Protein AF-0000000081665372 (afdb_homodimer)

pLDDT: mean 85.55, std 16.75, range [25.08, 98.44]

Solvent-accessible surface area (backbone atoms only — not comparable to full-atom values): 18577 Å² total; per-residue (Å²): 129,74,78,73,70,62,86,34,42,43,38,39,31,23,35,40,75,48,76,57,97,93,38,46,31,42,37,40,30,22,71,49,27,61,36,73,45,77,46,79,45,92,52,95,39,40,65,46,50,48,53,53,47,43,54,51,27,38,74,65,20,44,36,53,31,39,28,23,54,67,47,69,49,60,64,31,70,68,36,52,51,48,31,59,72,52,55,34,46,76,46,59,29,43,94,88,42,66,71,63,36,46,68,22,55,52,48,51,52,54,49,53,56,43,44,73,76,29,89,49,58,46,60,38,52,31,48,55,33,52,39,57,44,97,71,68,48,19,17,32,30,50,47,25,14,19,44,49,47,56,72,57,91,71,67,69,79,52,36,36,32,25,54,44,72,71,53,47,54,43,48,53,56,48,66,76,95,128,76,77,73,72,63,86,33,39,43,38,40,31,23,36,42,76,48,75,56,97,92,38,45,30,42,37,39,29,21,72,50,28,64,35,72,47,78,43,80,44,92,52,98,39,39,65,44,50,48,53,54,48,42,54,52,28,36,74,65,19,44,37,54,32,39,27,22,53,66,46,70,48,61,64,31,69,69,36,52,50,48,32,59,70,52,57,34,46,76,47,61,30,43,92,88,42,65,71,64,36,47,68,21,54,51,50,51,52,53,48,52,57,43,44,72,76,30,90,49,57,47,60,40,50,32,49,54,34,52,37,57,46,97,70,67,47,18,18,31,31,48,47,25,13,20,43,50,46,56,73,55,91,72,68,69,79,52,35,37,32,25,56,45,72,71,53,46,56,43,49,54,54,48,68,76,94

Foldseek 3Di:
DPPPQPPAWQQEKEWDWDDDPRWIKIKIATPHLRQIDIDTFPDPALVSVLVSVVVVCVVQNDHQEYEYACDCSCVDPVNVVSCVVSVHHYDHADPVGVCRRVSVVVSVVVLNVQCVVDPDSVLSSLVQQQAADPVGHGSCCRRFNAHDDHPDDDDPVRHDRDDPPVVVVVVVVVVVD/DPPPQPPAWQQEKEWEWDDDPRWIKIKIATPHLRQIDIDTFPDPALVSVLVSVVVVCVVQNDHQEYEYACDCSCVDPVNVVSCVVSVHHYDHADPVGVCRRVSVVVSVVVLNVLCVVDPDSVLSSLVQQQAADPVGHGSCCRRFNAHDDHPDDDDPVRHDRDDPPVVVVVVVVVVVD

Structure (mmCIF, N/CA/C/O backbone):
data_AF-0000000081665372-model_v1
#
loop_
_entity.id
_entity.type
_entity.pdbx_description
1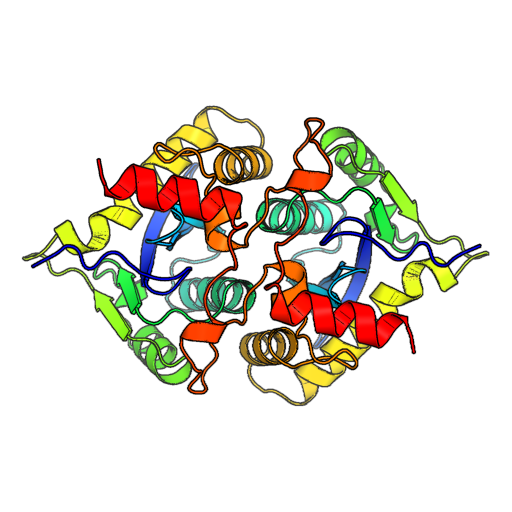 polymer 'Uncharacterized protein K02A2.6-like'
#
loop_
_atom_site.group_PDB
_atom_site.id
_atom_site.type_symbol
_atom_site.label_atom_id
_atom_site.label_alt_id
_atom_site.label_comp_id
_atom_site.label_asym_id
_atom_site.label_entity_id
_atom_site.label_seq_id
_atom_site.pdbx_PDB_ins_code
_atom_site.Cartn_x
_atom_site.Cartn_y
_atom_site.Cartn_z
_atom_site.occupancy
_atom_site.B_iso_or_equiv
_atom_site.auth_seq_id
_atom_site.auth_comp_id
_atom_site.auth_asym_id
_atom_site.auth_atom_id
_atom_site.pdbx_PDB_model_num
ATOM 1 N N . MET A 1 1 ? 5.641 -32.969 -0.439 1 25.08 1 MET A N 1
ATOM 2 C CA . MET A 1 1 ? 6.18 -31.656 -0.849 1 25.08 1 MET A CA 1
ATOM 3 C C . MET A 1 1 ? 6.074 -30.641 0.283 1 25.08 1 MET A C 1
ATOM 5 O O . MET A 1 1 ? 4.988 -30.406 0.81 1 25.08 1 MET A O 1
ATOM 9 N N . SER A 1 2 ? 7.039 -30.562 1.153 1 32.44 2 SER A N 1
ATOM 10 C CA . SER A 1 2 ? 7.094 -29.766 2.377 1 32.44 2 SER A CA 1
ATOM 11 C C . SER A 1 2 ? 6.523 -28.375 2.158 1 32.44 2 SER A C 1
ATOM 13 O O . SER A 1 2 ? 6.746 -27.766 1.111 1 32.44 2 SER A O 1
ATOM 15 N N . SER A 1 3 ? 5.336 -28.078 2.383 1 39.38 3 SER A N 1
ATOM 16 C CA . SER A 1 3 ? 4.793 -26.734 2.314 1 39.38 3 SER A CA 1
ATOM 17 C C . SER A 1 3 ? 5.887 -25.688 2.537 1 39.38 3 SER A C 1
ATOM 19 O O . SER A 1 3 ? 6.477 -25.625 3.615 1 39.38 3 SER A O 1
ATOM 21 N N . SER A 1 4 ? 6.859 -25.609 1.692 1 45.84 4 SER A N 1
ATOM 22 C CA . SER A 1 4 ? 8.016 -24.719 1.806 1 45.84 4 SER A CA 1
ATOM 23 C C . SER A 1 4 ? 7.625 -23.391 2.455 1 45.84 4 SER A C 1
ATOM 25 O O . SER A 1 4 ? 6.73 -22.688 1.969 1 45.84 4 SER A O 1
ATOM 27 N N . PHE A 1 5 ? 7.543 -23.375 3.756 1 53.19 5 PHE A N 1
ATOM 28 C CA . PHE A 1 5 ? 7.348 -22.234 4.633 1 53.19 5 PHE A CA 1
ATOM 29 C C . PHE A 1 5 ? 7.949 -20.969 4.02 1 53.19 5 PHE A C 1
ATOM 31 O O . PHE A 1 5 ? 9.125 -20.953 3.643 1 53.19 5 PHE A O 1
ATOM 38 N N . GLN A 1 6 ? 7.082 -20.281 3.293 1 63.53 6 GLN A N 1
ATOM 39 C CA . GLN A 1 6 ? 7.566 -19 2.766 1 63.53 6 GLN A CA 1
ATOM 40 C C . GLN A 1 6 ? 8.344 -18.234 3.826 1 63.53 6 GLN A C 1
ATOM 42 O O . GLN A 1 6 ? 7.902 -18.109 4.969 1 63.53 6 GLN A O 1
ATOM 47 N N . SER A 1 7 ? 9.555 -17.953 3.496 1 78.25 7 SER A N 1
ATOM 48 C CA . SER A 1 7 ? 10.578 -17.547 4.453 1 78.25 7 SER A CA 1
ATOM 49 C C . SER A 1 7 ? 10.617 -16.031 4.621 1 78.25 7 SER A C 1
ATOM 51 O O . SER A 1 7 ? 11.156 -15.523 5.602 1 78.25 7 SER A O 1
ATOM 53 N N . ARG A 1 8 ? 9.93 -15.359 3.658 1 89.06 8 ARG A N 1
ATOM 54 C CA . ARG A 1 8 ? 10.031 -13.914 3.789 1 89.06 8 ARG A CA 1
ATOM 55 C C . ARG A 1 8 ? 8.75 -13.227 3.33 1 89.06 8 ARG A C 1
ATOM 57 O O . ARG A 1 8 ? 7.973 -13.805 2.559 1 89.06 8 ARG A O 1
ATOM 64 N N . PRO A 1 9 ? 8.602 -12.078 3.785 1 93.69 9 PRO A N 1
ATOM 65 C CA . PRO A 1 9 ? 7.41 -11.328 3.371 1 93.69 9 PRO A CA 1
ATOM 66 C C . PRO A 1 9 ? 7.352 -11.102 1.862 1 93.69 9 PRO A C 1
ATOM 68 O O . PRO A 1 9 ? 8.352 -10.711 1.253 1 93.69 9 PRO A O 1
ATOM 71 N N . TRP A 1 10 ? 6.203 -11.414 1.331 1 95.94 10 TRP A N 1
ATOM 72 C CA . TRP A 1 10 ? 5.836 -11.055 -0.036 1 95.94 10 TRP A CA 1
ATOM 73 C C . TRP A 1 10 ? 6.676 -11.836 -1.044 1 95.94 10 TRP A C 1
ATOM 75 O O . TRP A 1 10 ? 6.879 -11.383 -2.172 1 95.94 10 TRP A O 1
ATOM 85 N N . GLU A 1 11 ? 7.254 -12.914 -0.629 1 95.12 11 GLU A N 1
ATOM 86 C CA . GLU A 1 11 ? 7.98 -13.812 -1.526 1 95.12 11 GLU A CA 1
ATOM 87 C C . GLU A 1 11 ? 7.023 -14.531 -2.473 1 95.12 11 GLU A C 1
ATOM 89 O O . GLU A 1 11 ? 7.266 -14.594 -3.68 1 95.12 11 GLU A O 1
ATOM 94 N N . ARG A 1 12 ? 6 -15.008 -1.882 1 95.88 12 ARG A N 1
ATOM 95 C CA . ARG A 1 12 ? 4.934 -15.703 -2.602 1 95.88 12 ARG A CA 1
ATOM 96 C C . ARG A 1 12 ? 3.574 -15.086 -2.289 1 95.88 12 ARG A C 1
ATOM 98 O O . ARG A 1 12 ? 3.227 -14.898 -1.121 1 95.88 12 ARG A O 1
ATOM 105 N N . VAL A 1 13 ? 2.838 -14.789 -3.426 1 97.12 13 VAL A N 1
ATOM 106 C CA . VAL A 1 13 ? 1.519 -14.203 -3.201 1 97.12 13 VAL A CA 1
ATOM 107 C C . VAL A 1 13 ? 0.466 -15 -3.975 1 97.12 13 VAL A C 1
ATOM 109 O O . VAL A 1 13 ? 0.776 -15.625 -4.988 1 97.12 13 VAL A O 1
ATOM 112 N N . GLY A 1 14 ? -0.719 -14.992 -3.398 1 96.62 14 GLY A N 1
ATOM 113 C CA . GLY A 1 14 ? -1.888 -15.492 -4.102 1 96.62 14 GLY A CA 1
ATOM 114 C C . GLY A 1 14 ? -2.785 -14.391 -4.633 1 96.62 14 GLY A C 1
ATOM 115 O O . GLY A 1 14 ? -2.986 -13.375 -3.971 1 96.62 14 GLY A O 1
ATOM 116 N N . MET A 1 15 ? -3.322 -14.641 -5.852 1 97.62 15 MET A N 1
ATOM 117 C CA . MET A 1 15 ? -4.191 -13.641 -6.477 1 97.62 15 MET A CA 1
ATOM 118 C C . MET A 1 15 ? -5.52 -14.266 -6.891 1 97.62 15 MET A C 1
ATOM 120 O O . MET A 1 15 ? -5.559 -15.398 -7.371 1 97.62 15 MET A O 1
ATOM 124 N N . ASP A 1 16 ? -6.559 -13.469 -6.691 1 96.06 16 ASP A N 1
ATOM 125 C CA . ASP A 1 16 ? -7.891 -13.906 -7.102 1 96.06 16 ASP A CA 1
ATOM 126 C C . ASP A 1 16 ? -8.797 -12.711 -7.383 1 96.06 16 ASP A C 1
ATOM 128 O O . ASP A 1 16 ? -8.539 -11.602 -6.914 1 96.06 16 ASP A O 1
ATOM 132 N N . LEU A 1 17 ? -9.766 -13.008 -8.227 1 96.31 17 LEU A N 1
ATOM 133 C CA . LEU A 1 17 ? -10.828 -12.031 -8.461 1 96.31 17 LEU A CA 1
ATOM 134 C C . LEU A 1 17 ? -12.102 -12.438 -7.727 1 96.31 17 LEU A C 1
ATOM 136 O O . LEU A 1 17 ? -12.414 -13.625 -7.629 1 96.31 17 LEU A O 1
ATOM 140 N N . PHE A 1 18 ? -12.766 -11.438 -7.219 1 95.56 18 PHE A N 1
ATOM 141 C CA . PHE A 1 18 ? -14.039 -11.75 -6.57 1 95.56 18 PHE A CA 1
ATOM 142 C C . PHE A 1 18 ? -15.023 -10.594 -6.723 1 95.56 18 PHE A C 1
ATOM 144 O O . PHE A 1 18 ? -14.617 -9.461 -7 1 95.56 18 PHE A O 1
ATOM 151 N N . GLN A 1 19 ? -16.219 -10.969 -6.574 1 94.75 19 GLN A N 1
ATOM 152 C CA . GLN A 1 19 ? -17.297 -9.977 -6.668 1 94.75 19 GLN A CA 1
ATOM 153 C C . GLN A 1 19 ? -17.891 -9.688 -5.293 1 94.75 19 GLN A C 1
ATOM 155 O O . GLN A 1 19 ? -18.078 -10.602 -4.488 1 94.75 19 GLN A O 1
ATOM 160 N N . TYR A 1 20 ? -18.141 -8.398 -5.031 1 92.62 20 TYR A N 1
ATOM 161 C CA . TYR A 1 20 ? -18.797 -7.957 -3.812 1 92.62 20 TYR A CA 1
ATOM 162 C C . TYR A 1 20 ? -19.688 -6.75 -4.086 1 92.62 20 TYR A C 1
ATOM 164 O O . TYR A 1 20 ? -19.234 -5.746 -4.645 1 92.62 20 TYR A O 1
ATOM 172 N N . LYS A 1 21 ? -20.969 -6.75 -3.678 1 90.31 21 LYS A N 1
ATOM 173 C CA . LYS A 1 21 ? -21.969 -5.695 -3.891 1 90.31 21 LYS A CA 1
ATOM 174 C C . LYS A 1 21 ? -21.906 -5.172 -5.324 1 90.31 21 LYS A C 1
ATOM 176 O O . LYS A 1 21 ? -21.828 -3.965 -5.547 1 90.31 21 LYS A O 1
ATOM 181 N N . SER A 1 22 ? -21.797 -6 -6.332 1 91.25 22 SER A N 1
ATOM 182 C CA . SER A 1 22 ? -21.906 -5.77 -7.766 1 91.25 22 SER A CA 1
ATOM 183 C C . SER A 1 22 ? -20.641 -5.121 -8.32 1 91.25 22 SER A C 1
ATOM 185 O O . SER A 1 22 ? -20.672 -4.527 -9.398 1 91.25 22 SER A O 1
ATOM 187 N N . ARG A 1 23 ? -19.641 -5.18 -7.547 1 93.19 23 ARG A N 1
ATOM 188 C CA . ARG A 1 23 ? -18.344 -4.691 -8 1 93.19 23 ARG A CA 1
ATOM 189 C C . ARG A 1 23 ? -17.312 -5.809 -8 1 93.19 23 ARG A C 1
ATOM 191 O O . ARG A 1 23 ? -17.391 -6.742 -7.199 1 93.19 23 ARG A O 1
ATOM 198 N N . VAL A 1 24 ? -16.344 -5.684 -8.938 1 96 24 VAL A N 1
ATOM 199 C CA . VAL A 1 24 ? -15.305 -6.699 -9.047 1 96 24 VAL A CA 1
ATOM 200 C C . VAL A 1 24 ? -14.016 -6.184 -8.406 1 96 24 VAL A C 1
ATOM 202 O O . VAL A 1 24 ? -13.641 -5.027 -8.609 1 96 24 VAL A O 1
ATOM 205 N N . TYR A 1 25 ? -13.422 -7.059 -7.641 1 96.81 25 TYR A N 1
ATOM 206 C CA . TYR A 1 25 ? -12.188 -6.723 -6.941 1 96.81 25 TYR A CA 1
ATOM 207 C C . TYR A 1 25 ? -11.094 -7.738 -7.246 1 96.81 25 TYR A C 1
ATOM 209 O O . TYR A 1 25 ? -11.383 -8.891 -7.574 1 96.81 25 TYR A O 1
ATOM 217 N N . ILE A 1 26 ? -9.898 -7.285 -7.215 1 97.62 26 ILE A N 1
ATOM 218 C CA . ILE A 1 26 ? -8.766 -8.203 -7.145 1 97.62 26 ILE A CA 1
ATOM 219 C C . ILE A 1 26 ? -8.211 -8.227 -5.723 1 97.62 26 ILE A C 1
ATOM 221 O O . ILE A 1 26 ? -8.141 -7.191 -5.055 1 97.62 26 ILE A O 1
ATOM 225 N N . ILE A 1 27 ? -7.891 -9.438 -5.305 1 97.81 27 ILE A N 1
ATOM 226 C CA . ILE A 1 27 ? -7.273 -9.609 -3.996 1 97.81 27 ILE A CA 1
ATOM 227 C C . ILE A 1 27 ? -5.906 -10.273 -4.156 1 97.81 27 ILE A C 1
ATOM 229 O O . ILE A 1 27 ? -5.738 -11.172 -4.98 1 97.81 27 ILE A O 1
ATOM 233 N N . VAL A 1 28 ? -4.918 -9.758 -3.434 1 98.25 28 VAL A N 1
ATOM 234 C CA . VAL A 1 28 ? -3.594 -10.359 -3.33 1 98.25 28 VAL A CA 1
ATOM 235 C C . VAL A 1 28 ? -3.281 -10.672 -1.866 1 98.25 28 VAL A C 1
ATOM 237 O O . VAL A 1 28 ? -3.434 -9.805 -0.998 1 98.25 28 VAL A O 1
ATOM 240 N N . VAL A 1 29 ? -2.895 -11.914 -1.599 1 97.81 29 VAL A N 1
ATOM 241 C CA . VAL A 1 29 ? -2.576 -12.305 -0.23 1 97.81 29 VAL A CA 1
ATOM 242 C C . VAL A 1 29 ? -1.13 -12.789 -0.154 1 97.81 29 VAL A C 1
ATOM 244 O O . VAL A 1 29 ? -0.664 -13.516 -1.037 1 97.81 29 VAL A O 1
ATOM 247 N N . ASP A 1 30 ? -0.447 -12.305 0.849 1 96.88 30 ASP A N 1
ATOM 248 C CA . ASP A 1 30 ? 0.917 -12.75 1.124 1 96.88 30 ASP A CA 1
ATOM 249 C C . ASP A 1 30 ? 0.922 -14.07 1.895 1 96.88 30 ASP A C 1
ATOM 251 O O . ASP A 1 30 ? 0.327 -14.164 2.971 1 96.88 30 ASP A O 1
ATOM 255 N N . TYR A 1 31 ? 1.624 -15.055 1.412 1 94.25 31 TYR A N 1
ATOM 256 C CA . TYR A 1 31 ? 1.628 -16.375 2.031 1 94.25 31 TYR A CA 1
ATOM 257 C C . TYR A 1 31 ? 2.305 -16.344 3.396 1 94.25 31 TYR A C 1
ATOM 259 O O . TYR A 1 31 ? 1.996 -17.141 4.273 1 94.25 31 TYR A O 1
ATOM 267 N N . TYR A 1 32 ? 3.182 -15.398 3.578 1 93.69 32 TYR A N 1
ATOM 268 C CA . TYR A 1 32 ? 3.969 -15.328 4.805 1 93.69 32 TYR A CA 1
ATOM 269 C C . TYR A 1 32 ? 3.191 -14.625 5.91 1 93.69 32 TYR A C 1
ATOM 271 O O . TYR A 1 32 ? 2.977 -15.195 6.984 1 93.69 32 TYR A O 1
ATOM 279 N N . SER A 1 33 ? 2.713 -13.469 5.57 1 94.44 33 SER A N 1
ATOM 280 C CA . SER A 1 33 ? 2.141 -12.594 6.594 1 94.44 33 SER A CA 1
ATOM 281 C C . SER A 1 33 ? 0.623 -12.727 6.645 1 94.44 33 SER A C 1
ATOM 283 O O . SER A 1 33 ? -0.014 -12.266 7.594 1 94.44 33 SER A O 1
ATOM 285 N N . ARG A 1 34 ? 0.065 -13.203 5.625 1 95.06 34 ARG A N 1
ATOM 286 C CA . ARG A 1 34 ? -1.382 -13.289 5.457 1 95.06 34 ARG A CA 1
ATOM 287 C C . ARG A 1 34 ? -1.996 -11.906 5.27 1 95.06 34 ARG A C 1
ATOM 289 O O . ARG A 1 34 ? -3.219 -11.758 5.297 1 95.06 34 ARG A O 1
ATOM 296 N N . CYS A 1 35 ? -1.169 -10.977 5.074 1 96.69 35 CYS A N 1
ATOM 297 C CA . CYS A 1 35 ? -1.674 -9.648 4.73 1 96.69 35 CYS A CA 1
ATOM 298 C C . CYS A 1 35 ? -2.361 -9.664 3.371 1 96.69 35 CYS A C 1
ATOM 300 O O . CYS A 1 35 ? -1.876 -10.297 2.432 1 96.69 35 CYS A O 1
ATOM 302 N N . VAL A 1 36 ? -3.441 -8.859 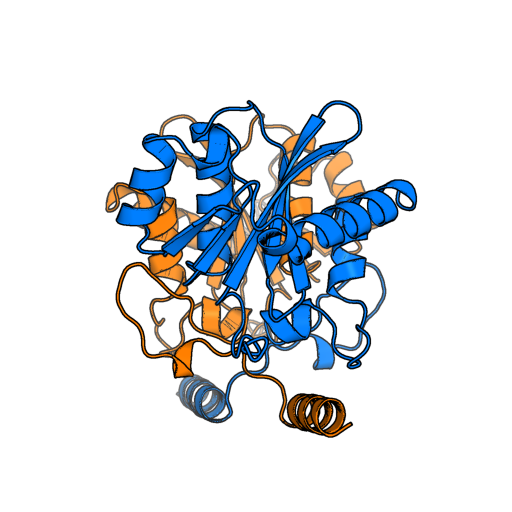3.309 1 97.06 36 VAL A N 1
ATOM 303 C CA . VAL A 1 36 ? -4.223 -8.859 2.076 1 97.06 36 VAL A CA 1
ATOM 304 C C . VAL A 1 36 ? -4.27 -7.445 1.5 1 97.06 36 VAL A C 1
ATOM 306 O O . VAL A 1 36 ? -4.336 -6.465 2.246 1 97.06 36 VAL A O 1
ATOM 309 N N . GLU A 1 37 ? -4.145 -7.375 0.202 1 97 37 GLU A N 1
ATOM 310 C CA . GLU A 1 37 ? -4.422 -6.164 -0.565 1 97 37 GLU A CA 1
ATOM 311 C C . GLU A 1 37 ? -5.629 -6.355 -1.476 1 97 37 GLU A C 1
ATOM 313 O O . GLU A 1 37 ? -5.789 -7.406 -2.098 1 97 37 GLU A O 1
ATOM 318 N N . ILE A 1 38 ? -6.469 -5.297 -1.466 1 96.56 38 ILE A N 1
ATOM 319 C CA . ILE A 1 38 ? -7.656 -5.348 -2.312 1 96.56 38 ILE A CA 1
ATOM 320 C C . ILE A 1 38 ? -7.758 -4.066 -3.135 1 96.56 38 ILE A C 1
ATOM 322 O O . ILE A 1 38 ? -7.496 -2.973 -2.629 1 96.56 38 ILE A O 1
ATOM 326 N N . LYS A 1 39 ? -8.164 -4.246 -4.41 1 95.5 39 LYS A N 1
ATOM 327 C CA . LYS A 1 39 ? -8.43 -3.096 -5.266 1 95.5 39 LYS A CA 1
ATOM 328 C C . LYS A 1 39 ? -9.672 -3.326 -6.125 1 95.5 39 LYS A C 1
ATOM 330 O O . LYS A 1 39 ? -9.867 -4.422 -6.656 1 95.5 39 LYS A O 1
ATOM 335 N N . LYS A 1 40 ? -10.453 -2.285 -6.164 1 93.62 40 LYS A N 1
ATOM 336 C CA . LYS A 1 40 ? -11.602 -2.328 -7.062 1 93.62 40 LYS A CA 1
ATOM 337 C C . LYS A 1 40 ? -11.164 -2.227 -8.523 1 93.62 40 LYS A C 1
ATOM 339 O O . LYS A 1 40 ? -10.305 -1.411 -8.859 1 93.62 40 LYS A O 1
ATOM 344 N N . LEU A 1 41 ? -11.727 -3.062 -9.336 1 95.44 41 LEU A N 1
ATOM 345 C CA . LEU A 1 41 ? -11.406 -3.018 -10.758 1 95.44 41 LEU A CA 1
ATOM 346 C C . LEU A 1 41 ? -12.461 -2.215 -11.523 1 95.44 41 LEU A C 1
ATOM 348 O O . LEU A 1 41 ? -13.656 -2.326 -11.242 1 95.44 41 LEU A O 1
ATOM 352 N N . SER A 1 42 ? -11.977 -1.389 -12.422 1 88 42 SER A N 1
ATOM 353 C CA . SER A 1 42 ? -12.898 -0.627 -13.258 1 88 42 SER A CA 1
ATOM 354 C C . SER A 1 42 ? -13.484 -1.496 -14.359 1 88 42 SER A C 1
ATOM 356 O O . SER A 1 42 ? -14.633 -1.289 -14.781 1 88 42 SER A O 1
ATOM 358 N N . THR A 1 43 ? -12.664 -2.434 -14.883 1 91.19 43 THR A N 1
ATOM 359 C CA . THR A 1 43 ? -13.062 -3.389 -15.914 1 91.19 43 THR A CA 1
ATOM 360 C C . THR A 1 43 ? -12.469 -4.766 -15.633 1 91.19 43 THR A C 1
ATOM 362 O O . THR A 1 43 ? -11.516 -4.891 -14.859 1 91.19 43 THR A O 1
ATOM 365 N N . LEU A 1 44 ? -13.102 -5.684 -16.281 1 92.06 44 LEU A N 1
ATOM 366 C CA . LEU A 1 44 ? -12.609 -7.047 -16.109 1 92.06 44 LEU A CA 1
ATOM 367 C C . LEU A 1 44 ? -11.617 -7.406 -17.203 1 92.06 44 LEU A C 1
ATOM 369 O O . LEU A 1 44 ? -11.797 -8.406 -17.906 1 92.06 44 LEU A O 1
ATOM 373 N N . THR A 1 45 ? -10.625 -6.605 -17.391 1 93.75 45 THR A N 1
ATOM 374 C CA . THR A 1 45 ? -9.594 -6.844 -18.391 1 93.75 45 THR A CA 1
ATOM 375 C C . THR A 1 45 ? -8.242 -7.113 -17.734 1 93.75 45 THR A C 1
ATOM 377 O O . THR A 1 45 ? -8.023 -6.75 -16.578 1 93.75 45 THR A O 1
ATOM 380 N N . SER A 1 46 ? -7.414 -7.762 -18.484 1 95.69 46 SER A N 1
ATOM 381 C CA . SER A 1 46 ? -6.055 -8 -18.016 1 95.69 46 SER A CA 1
ATOM 382 C C . SER A 1 46 ? -5.348 -6.688 -17.688 1 95.69 46 SER A C 1
ATOM 384 O O . SER A 1 46 ? -4.586 -6.609 -16.719 1 95.69 46 SER A O 1
ATOM 386 N N . GLU A 1 47 ? -5.676 -5.688 -18.453 1 95.69 47 GLU A N 1
ATOM 387 C CA . GLU A 1 47 ? -5.031 -4.391 -18.266 1 95.69 47 GLU A CA 1
ATOM 388 C C . GLU A 1 47 ? -5.395 -3.795 -16.906 1 95.69 47 GLU A C 1
ATOM 390 O O . GLU A 1 47 ? -4.535 -3.26 -16.203 1 95.69 47 GLU A O 1
ATOM 395 N N . SER A 1 48 ? -6.621 -3.883 -16.609 1 96.06 48 SER A N 1
ATOM 396 C CA . SER A 1 48 ? -7.086 -3.379 -15.32 1 96.06 48 SER A CA 1
ATOM 397 C C . SER A 1 48 ? -6.469 -4.164 -14.164 1 96.06 48 SER A C 1
ATOM 399 O O . SER A 1 48 ? -6.039 -3.576 -13.172 1 96.06 48 SER A O 1
ATOM 401 N N . VAL A 1 49 ? -6.375 -5.43 -14.312 1 97.81 49 VAL A N 1
ATOM 402 C CA . VAL A 1 49 ? -5.77 -6.301 -13.312 1 97.81 49 VAL A CA 1
ATOM 403 C C . VAL A 1 49 ? -4.289 -5.961 -13.148 1 97.81 49 VAL A C 1
ATOM 405 O O . VAL A 1 49 ? -3.803 -5.781 -12.031 1 97.81 49 VAL A O 1
ATOM 408 N N . ILE A 1 50 ? -3.654 -5.809 -14.219 1 98.12 50 ILE A N 1
ATOM 409 C CA . ILE A 1 50 ? -2.219 -5.543 -14.242 1 98.12 50 ILE A CA 1
ATOM 410 C C . ILE A 1 50 ? -1.934 -4.199 -13.57 1 98.12 50 ILE A C 1
ATOM 412 O O . ILE A 1 50 ? -0.997 -4.082 -12.781 1 98.12 50 ILE A O 1
ATOM 416 N N . THR A 1 51 ? -2.742 -3.227 -13.844 1 95.94 51 THR A N 1
ATOM 417 C CA . THR A 1 51 ? -2.562 -1.913 -13.234 1 95.94 51 THR A CA 1
ATOM 418 C C . THR A 1 51 ? -2.662 -2.004 -11.719 1 95.94 51 THR A C 1
ATOM 420 O O . THR A 1 51 ? -1.835 -1.434 -11 1 95.94 51 THR A O 1
ATOM 423 N N . SER A 1 52 ? -3.596 -2.721 -11.273 1 97.06 52 SER A N 1
ATOM 424 C CA . SER A 1 52 ? -3.775 -2.912 -9.844 1 97.06 52 SER A CA 1
ATOM 425 C C . SER A 1 52 ? -2.582 -3.637 -9.227 1 97.06 52 SER A C 1
ATOM 427 O O . SER A 1 52 ? -2.115 -3.273 -8.148 1 97.06 52 SER A O 1
ATOM 429 N N . LEU A 1 53 ? -2.113 -4.59 -9.922 1 98.44 53 LEU A N 1
ATOM 430 C CA . LEU A 1 53 ? -0.98 -5.363 -9.422 1 98.44 53 LEU A CA 1
ATOM 431 C C . LEU A 1 53 ? 0.289 -4.52 -9.406 1 98.44 53 LEU A C 1
ATOM 433 O O . LEU A 1 53 ? 1.094 -4.617 -8.484 1 98.44 53 LEU A O 1
ATOM 437 N N . LYS A 1 54 ? 0.46 -3.723 -10.438 1 97.38 54 LYS A N 1
ATOM 438 C CA . LYS A 1 54 ? 1.613 -2.828 -10.469 1 97.38 54 LYS A CA 1
ATOM 439 C C . LYS A 1 54 ? 1.623 -1.905 -9.25 1 97.38 54 LYS A C 1
ATOM 441 O O . LYS A 1 54 ? 2.672 -1.674 -8.648 1 97.38 54 LYS A O 1
ATOM 446 N N . GLU A 1 55 ? 0.477 -1.423 -8.883 1 96 55 GLU A N 1
ATOM 447 C CA . GLU A 1 55 ? 0.364 -0.566 -7.707 1 96 55 GLU A CA 1
ATOM 448 C C . GLU A 1 55 ? 0.76 -1.315 -6.438 1 96 55 GLU A C 1
ATOM 450 O O . GLU A 1 55 ? 1.545 -0.812 -5.633 1 96 55 GLU A O 1
ATOM 455 N N . MET A 1 56 ? 0.266 -2.479 -6.297 1 97.56 56 MET A N 1
ATOM 456 C CA . MET A 1 56 ? 0.542 -3.275 -5.105 1 97.56 56 MET A CA 1
ATOM 457 C C . MET A 1 56 ? 2.016 -3.662 -5.039 1 97.56 56 MET A C 1
ATOM 459 O O . MET A 1 56 ? 2.621 -3.639 -3.965 1 97.56 56 MET A O 1
ATOM 463 N N . PHE A 1 57 ? 2.557 -4 -6.203 1 97.88 57 PHE A N 1
ATOM 464 C CA . PHE A 1 57 ? 3.951 -4.422 -6.258 1 97.88 57 PHE A CA 1
ATOM 465 C C . PHE A 1 57 ? 4.883 -3.242 -6.004 1 97.88 57 PHE A C 1
ATOM 467 O O . PHE A 1 57 ? 5.973 -3.414 -5.453 1 97.88 57 PHE A O 1
ATOM 474 N N . THR A 1 58 ? 4.453 -2.086 -6.328 1 95.88 58 THR A N 1
ATOM 475 C CA . THR A 1 58 ? 5.203 -0.882 -5.988 1 95.88 58 THR A CA 1
ATOM 476 C C . THR A 1 58 ? 5.25 -0.682 -4.477 1 95.88 58 THR A C 1
ATOM 478 O O . THR A 1 58 ? 6.273 -0.261 -3.932 1 95.88 58 THR A O 1
ATOM 481 N N . GLU A 1 59 ? 4.227 -1.035 -3.832 1 95.38 59 GLU A N 1
ATOM 482 C CA . GLU A 1 59 ? 4.078 -0.772 -2.404 1 95.38 59 GLU A CA 1
ATOM 483 C C . GLU A 1 59 ? 4.84 -1.798 -1.571 1 95.38 59 GLU A C 1
ATOM 485 O O . GLU A 1 59 ? 5.438 -1.453 -0.55 1 95.38 59 GLU A O 1
ATOM 490 N N . HIS A 1 60 ? 4.84 -3.039 -2.041 1 96.75 60 HIS A N 1
ATOM 491 C CA . HIS A 1 60 ? 5.375 -4.09 -1.187 1 96.75 60 HIS A CA 1
ATOM 492 C C . HIS A 1 60 ? 6.566 -4.781 -1.843 1 96.75 60 HIS A C 1
ATOM 494 O O . HIS A 1 60 ? 7.188 -5.66 -1.243 1 96.75 60 HIS A O 1
ATOM 500 N N . GLY A 1 61 ? 6.879 -4.379 -3.078 1 96.56 61 GLY A N 1
ATOM 501 C CA . GLY A 1 61 ? 7.891 -5.062 -3.871 1 96.56 61 GLY A CA 1
ATOM 502 C C . GLY A 1 61 ? 7.309 -6.055 -4.859 1 96.56 61 GLY A C 1
ATOM 503 O O . GLY A 1 61 ? 6.125 -6.398 -4.777 1 96.56 61 GLY A O 1
ATOM 504 N N . ILE A 1 62 ? 8.195 -6.449 -5.766 1 97.69 62 ILE A N 1
ATOM 505 C CA . ILE A 1 62 ? 7.789 -7.484 -6.715 1 97.69 62 ILE A CA 1
ATOM 506 C C . ILE A 1 62 ? 7.938 -8.859 -6.07 1 97.69 62 ILE A C 1
ATOM 508 O O . ILE A 1 62 ? 9 -9.195 -5.543 1 97.69 62 ILE A O 1
ATOM 512 N N . PRO A 1 63 ? 6.84 -9.633 -6.051 1 97.25 63 PRO A N 1
ATOM 513 C CA . PRO A 1 63 ? 7.008 -10.984 -5.508 1 97.25 63 PRO A CA 1
ATOM 514 C C . PRO A 1 63 ? 7.902 -11.859 -6.379 1 97.25 63 PRO A C 1
ATOM 516 O O . PRO A 1 63 ? 8.164 -11.531 -7.539 1 97.25 63 PRO A O 1
ATOM 519 N N . GLU A 1 64 ? 8.398 -12.953 -5.766 1 95.5 64 GLU A N 1
ATOM 520 C CA . GLU A 1 64 ? 9.109 -13.938 -6.57 1 95.5 64 GLU A CA 1
ATOM 521 C C . GLU A 1 64 ? 8.141 -14.836 -7.34 1 95.5 64 GLU A C 1
ATOM 523 O O . GLU A 1 64 ? 8.383 -15.156 -8.508 1 95.5 64 GLU A O 1
ATOM 528 N N . ILE A 1 65 ? 7.043 -15.164 -6.586 1 95.5 65 ILE A N 1
ATOM 529 C CA . ILE A 1 65 ? 6.059 -16.062 -7.168 1 95.5 65 ILE A CA 1
ATOM 530 C C . ILE A 1 65 ? 4.652 -15.531 -6.926 1 95.5 65 ILE A C 1
ATOM 532 O O . ILE A 1 65 ? 4.324 -15.109 -5.812 1 95.5 65 ILE A O 1
ATOM 536 N N . ALA A 1 66 ? 3.859 -15.492 -7.973 1 96.75 66 ALA A N 1
ATOM 537 C CA . ALA A 1 66 ? 2.441 -15.164 -7.859 1 96.75 66 ALA A CA 1
ATOM 538 C C . ALA A 1 66 ? 1.57 -16.312 -8.375 1 96.75 66 ALA A C 1
ATOM 540 O O . ALA A 1 66 ? 1.796 -16.828 -9.469 1 96.75 66 ALA A O 1
ATOM 541 N N . MET A 1 67 ? 0.639 -16.656 -7.504 1 95.56 67 MET A N 1
ATOM 542 C CA . MET A 1 67 ? -0.271 -17.75 -7.848 1 95.56 67 MET A CA 1
ATOM 543 C C . MET A 1 67 ? -1.664 -17.219 -8.164 1 95.56 67 MET A C 1
ATOM 545 O O . MET A 1 67 ? -2.154 -16.312 -7.484 1 95.56 67 MET A O 1
ATOM 549 N N . SER A 1 68 ? -2.309 -17.75 -9.219 1 94.94 68 SER A N 1
ATOM 550 C CA . SER A 1 68 ? -3.693 -17.406 -9.523 1 94.94 68 SER A CA 1
ATOM 551 C C . SER A 1 68 ? -4.414 -18.578 -10.18 1 94.94 68 SER A C 1
ATOM 553 O O . SER A 1 68 ? -3.803 -19.609 -10.461 1 94.94 68 SER A O 1
ATOM 555 N N . ASP A 1 69 ? -5.676 -18.469 -10.32 1 90.19 69 ASP A N 1
ATOM 556 C CA . ASP A 1 69 ? -6.371 -19.438 -11.164 1 90.19 69 ASP A CA 1
ATOM 557 C C . ASP A 1 69 ? -6.09 -19.172 -12.641 1 90.19 69 ASP A C 1
ATOM 559 O O . ASP A 1 69 ? -5.281 -18.312 -12.984 1 90.19 69 ASP A O 1
ATOM 563 N N . ASN A 1 70 ? -6.695 -19.969 -13.508 1 87.31 70 ASN A N 1
ATOM 564 C CA . ASN A 1 70 ? -6.422 -19.844 -14.938 1 87.31 70 ASN A CA 1
ATOM 565 C C . ASN A 1 70 ? -7.496 -19.016 -15.641 1 87.31 70 ASN A C 1
ATOM 567 O O . ASN A 1 70 ? -7.859 -19.297 -16.781 1 87.31 70 ASN A O 1
ATOM 571 N N . GLY A 1 71 ? -7.977 -17.984 -14.977 1 88.94 71 GLY A N 1
ATOM 572 C CA . GLY A 1 71 ? -8.938 -17.109 -15.617 1 88.94 71 GLY A CA 1
ATOM 573 C C . GLY A 1 71 ? -8.344 -16.297 -16.766 1 88.94 71 GLY A C 1
ATOM 574 O O . GLY A 1 71 ? -7.129 -16.078 -16.812 1 88.94 71 GLY A O 1
ATOM 575 N N . PRO A 1 72 ? -9.156 -15.859 -17.609 1 92.44 72 PRO A N 1
ATOM 576 C CA . PRO A 1 72 ? -8.672 -15.18 -18.812 1 92.44 72 PRO A CA 1
ATOM 577 C C . PRO A 1 72 ? -7.824 -13.953 -18.5 1 92.44 72 PRO A C 1
ATOM 579 O O . PRO A 1 72 ? -6.926 -13.602 -19.266 1 92.44 72 PRO A O 1
ATOM 582 N N . GLN A 1 73 ? -8.102 -13.297 -17.375 1 94.06 73 GLN A N 1
ATOM 583 C CA . GLN A 1 73 ? -7.336 -12.109 -17 1 94.06 73 GLN A CA 1
ATOM 584 C C . GLN A 1 73 ? -5.895 -12.477 -16.656 1 94.06 73 GLN A C 1
ATOM 586 O O . GLN A 1 73 ? -4.984 -11.664 -16.828 1 94.06 73 GLN A O 1
ATOM 591 N N . PHE A 1 74 ? -5.691 -13.68 -16.219 1 95.31 74 PHE A N 1
ATOM 592 C CA . PHE A 1 74 ? -4.379 -14.102 -15.734 1 95.31 74 PHE A CA 1
ATOM 593 C C . PHE A 1 74 ? -3.652 -14.922 -16.797 1 95.31 74 PHE A C 1
ATOM 595 O O . PHE A 1 74 ? -2.432 -15.086 -16.734 1 95.31 74 PHE A O 1
ATOM 602 N N . SER A 1 75 ? -4.355 -15.461 -17.734 1 92.31 75 SER A N 1
ATOM 603 C CA . SER A 1 75 ? -3.746 -16.328 -18.734 1 92.31 75 SER A CA 1
ATOM 604 C C . SER A 1 75 ? -3.52 -15.586 -20.047 1 92.31 75 SER A C 1
ATOM 606 O O . SER A 1 75 ? -3.127 -16.188 -21.047 1 92.31 75 SER A O 1
ATOM 608 N N . SER A 1 76 ? -3.746 -14.336 -20.141 1 93.94 76 SER A N 1
ATOM 609 C CA . SER A 1 76 ? -3.604 -13.516 -21.344 1 93.94 76 SER A CA 1
ATOM 610 C C . SER A 1 76 ? -2.135 -13.273 -21.672 1 93.94 76 SER A C 1
ATOM 612 O O . SER A 1 76 ? -1.265 -13.422 -20.812 1 93.94 76 SER A O 1
ATOM 614 N N . GLU A 1 77 ? -1.948 -12.945 -22.891 1 95.94 77 GLU A N 1
ATOM 615 C CA . GLU A 1 77 ? -0.606 -12.57 -23.344 1 95.94 77 GLU A CA 1
ATOM 616 C C . GLU A 1 77 ? -0.117 -11.32 -22.625 1 95.94 77 GLU A C 1
ATOM 618 O O . GLU A 1 77 ? 1.067 -11.203 -22.297 1 95.94 77 GLU A O 1
ATOM 623 N N . PHE A 1 78 ? -1.03 -10.43 -22.359 1 96.44 78 PHE A N 1
ATOM 624 C CA . PHE A 1 78 ? -0.691 -9.195 -21.656 1 96.44 78 PHE A CA 1
ATOM 625 C C . PHE A 1 78 ? -0.151 -9.508 -20.266 1 96.44 78 PHE A C 1
ATOM 627 O O . PHE A 1 78 ? 0.836 -8.914 -19.828 1 96.44 78 PHE A O 1
ATOM 634 N N . PHE A 1 79 ? -0.715 -10.469 -19.656 1 97.81 79 PHE A N 1
ATOM 635 C CA . PHE A 1 79 ? -0.284 -10.812 -18.312 1 97.81 79 PHE A CA 1
ATOM 636 C C . PHE A 1 79 ? 1.077 -11.5 -18.344 1 97.81 79 PHE A C 1
ATOM 638 O O . PHE A 1 79 ? 1.926 -11.242 -17.484 1 97.81 79 PHE A O 1
ATOM 645 N N . SER A 1 80 ? 1.214 -12.383 -19.297 1 97.06 80 SER A N 1
ATOM 646 C CA . SER A 1 80 ? 2.5 -13.055 -19.422 1 97.06 80 SER A CA 1
ATOM 647 C C . SER A 1 80 ? 3.625 -12.062 -19.688 1 97.06 80 SER A C 1
ATOM 649 O O . SER A 1 80 ? 4.723 -12.203 -19.141 1 97.06 80 SER A O 1
ATOM 651 N N . GLN A 1 81 ? 3.4 -11.086 -20.469 1 97.88 81 GLN A N 1
ATOM 652 C CA . GLN A 1 81 ? 4.375 -10.031 -20.719 1 97.88 81 GLN A CA 1
ATOM 653 C C . GLN A 1 81 ? 4.652 -9.227 -19.453 1 97.88 81 GLN A C 1
ATOM 655 O O . GLN A 1 81 ? 5.805 -8.875 -19.172 1 97.88 81 GLN A O 1
ATOM 660 N N . PHE A 1 82 ? 3.586 -8.93 -18.766 1 98.19 82 PHE A N 1
ATOM 661 C CA . PHE A 1 82 ? 3.705 -8.234 -17.484 1 98.19 82 PHE A CA 1
ATOM 662 C C . PHE A 1 82 ? 4.605 -9.008 -16.531 1 98.19 82 PHE A C 1
ATOM 664 O O . PHE A 1 82 ? 5.52 -8.438 -15.938 1 98.19 82 PHE A O 1
ATOM 671 N N . ALA A 1 83 ? 4.391 -10.289 -16.406 1 98.12 83 ALA A N 1
ATOM 672 C CA . ALA A 1 83 ? 5.191 -11.133 -15.531 1 98.12 83 ALA A CA 1
ATOM 673 C C . ALA A 1 83 ? 6.656 -11.133 -15.953 1 98.12 83 ALA A C 1
ATOM 675 O O . ALA A 1 83 ? 7.551 -11.062 -15.109 1 98.12 83 ALA A O 1
ATOM 676 N N . ALA A 1 84 ? 6.875 -11.18 -17.219 1 97.44 84 ALA A N 1
ATOM 677 C CA . ALA A 1 84 ? 8.234 -11.195 -17.766 1 97.44 84 ALA A CA 1
ATOM 678 C C . ALA A 1 84 ? 8.945 -9.875 -17.484 1 97.44 84 ALA A C 1
ATOM 680 O O . ALA A 1 84 ? 10.102 -9.867 -17.031 1 97.44 84 ALA A O 1
ATOM 681 N N . ILE A 1 85 ? 8.297 -8.742 -17.688 1 96.19 85 ILE A N 1
ATOM 682 C CA . ILE A 1 85 ? 8.883 -7.418 -17.516 1 96.19 85 ILE A CA 1
ATOM 683 C C . ILE A 1 85 ? 9.164 -7.164 -16.047 1 96.19 85 ILE A C 1
ATOM 685 O O . ILE A 1 85 ? 10.227 -6.641 -15.688 1 96.19 85 ILE A O 1
ATOM 689 N N . TYR A 1 86 ? 8.219 -7.543 -15.18 1 97.62 86 TYR A N 1
ATOM 690 C CA . TYR A 1 86 ? 8.367 -7.32 -13.75 1 97.62 86 TYR A CA 1
ATOM 691 C C . TYR A 1 86 ? 9.18 -8.43 -13.102 1 97.62 86 TYR A C 1
ATOM 693 O O . TYR A 1 86 ? 9.492 -8.375 -11.906 1 97.62 86 TYR A O 1
ATOM 701 N N . ARG A 1 87 ? 9.5 -9.469 -13.812 1 96.81 87 ARG A N 1
ATOM 702 C CA . ARG A 1 87 ? 10.445 -10.523 -13.438 1 96.81 87 ARG A CA 1
ATOM 703 C C . ARG A 1 87 ? 9.945 -11.305 -12.234 1 96.81 87 ARG A C 1
ATOM 705 O O . ARG A 1 87 ? 10.672 -11.484 -11.258 1 96.81 87 ARG A O 1
ATOM 712 N N . PHE A 1 88 ? 8.789 -11.797 -12.328 1 97.12 88 PHE A N 1
ATOM 713 C CA . PHE A 1 88 ? 8.289 -12.758 -11.352 1 97.12 88 PHE A CA 1
ATOM 714 C C . PHE A 1 88 ? 7.723 -13.992 -12.047 1 97.12 88 PHE A C 1
ATOM 716 O O . PHE A 1 88 ? 7.426 -13.953 -13.242 1 97.12 88 PHE A O 1
ATOM 723 N N . VAL A 1 89 ? 7.66 -15.094 -11.305 1 96.69 89 VAL A N 1
ATOM 724 C CA . VAL A 1 89 ? 7.109 -16.328 -11.844 1 96.69 89 VAL A CA 1
ATOM 725 C C . VAL A 1 89 ? 5.613 -16.406 -11.562 1 96.69 89 VAL A C 1
ATOM 727 O O . VAL A 1 89 ? 5.184 -16.266 -10.414 1 96.69 89 VAL A O 1
ATOM 730 N N . HIS A 1 90 ? 4.855 -16.516 -12.602 1 96.38 90 HIS A N 1
ATOM 731 C CA . HIS A 1 90 ? 3.41 -16.672 -12.469 1 96.38 90 HIS A CA 1
ATOM 732 C C . HIS A 1 90 ? 2.992 -18.125 -12.633 1 96.38 90 HIS A C 1
ATOM 734 O O . HIS A 1 90 ? 3.27 -18.75 -13.664 1 96.38 90 HIS A O 1
ATOM 740 N N . ILE A 1 91 ? 2.371 -18.672 -11.57 1 93.31 91 ILE A N 1
ATOM 741 C CA . ILE A 1 91 ? 1.904 -20.047 -11.609 1 93.31 91 ILE A CA 1
ATOM 742 C C . ILE A 1 91 ? 0.378 -20.078 -11.57 1 93.31 91 ILE A C 1
ATOM 744 O O . ILE A 1 91 ? -0.239 -19.5 -10.672 1 93.31 91 ILE A O 1
ATOM 748 N N . THR A 1 92 ? -0.22 -20.672 -12.555 1 89.88 92 THR A N 1
ATOM 749 C CA . THR A 1 92 ? -1.675 -20.781 -12.586 1 89.88 92 THR A CA 1
ATOM 750 C C . THR A 1 92 ? -2.123 -22.156 -12.117 1 89.88 92 THR A C 1
ATOM 752 O O . THR A 1 92 ? -1.407 -23.156 -12.305 1 89.88 92 THR A O 1
ATOM 755 N N . SER A 1 93 ? -3.174 -22.172 -11.383 1 80.38 93 SER A N 1
ATOM 756 C CA . SER A 1 93 ? -3.727 -23.438 -10.945 1 80.38 93 SER A CA 1
ATOM 757 C C . SER A 1 93 ? -4.477 -24.141 -12.078 1 80.38 93 SER A C 1
ATOM 759 O O . SER A 1 93 ? -5.059 -23.469 -12.945 1 80.38 93 SER A O 1
ATOM 761 N N . SER A 1 94 ? -4.141 -25.406 -12.352 1 68.06 94 SER A N 1
ATOM 762 C CA . SER A 1 94 ? -4.801 -26.219 -13.375 1 68.06 94 SER A CA 1
ATOM 763 C C . SER A 1 94 ? -5.984 -26.984 -12.797 1 68.06 94 SER A C 1
ATOM 765 O O . SER A 1 94 ? -6.055 -27.203 -11.586 1 68.06 94 SER A O 1
ATOM 767 N N . PRO A 1 95 ? -7.016 -27.141 -13.68 1 62.53 95 PRO A N 1
ATOM 768 C CA . PRO A 1 95 ? -8.141 -27.984 -13.25 1 62.53 95 PRO A CA 1
ATOM 769 C C . PRO A 1 95 ? -7.688 -29.219 -12.469 1 62.53 95 PRO A C 1
ATOM 771 O O . PRO A 1 95 ? -8.398 -29.688 -11.578 1 62.53 95 PRO A O 1
ATOM 774 N N . ARG A 1 96 ? -6.508 -29.656 -12.734 1 58.5 96 ARG A N 1
ATOM 775 C CA . ARG A 1 96 ? -6.047 -30.906 -12.117 1 58.5 96 ARG A CA 1
ATOM 776 C C . ARG A 1 96 ? -5.449 -30.641 -10.734 1 58.5 96 ARG A C 1
ATOM 778 O O . ARG A 1 96 ? -5.402 -31.531 -9.891 1 58.5 96 ARG A O 1
ATOM 785 N N . TYR A 1 97 ? -5.062 -29.375 -10.516 1 61.12 97 TYR A N 1
ATOM 786 C CA . TYR A 1 97 ? -4.457 -29.062 -9.227 1 61.12 97 TYR A CA 1
ATOM 787 C C . TYR A 1 97 ? -5.094 -27.812 -8.617 1 61.12 97 TYR A C 1
ATOM 789 O O . TYR A 1 97 ? -4.445 -26.781 -8.5 1 61.12 97 TYR A O 1
ATOM 797 N N . PRO A 1 98 ? -6.375 -27.984 -8.25 1 57.78 98 PRO A N 1
ATOM 798 C CA . PRO A 1 98 ? -7.199 -26.875 -7.77 1 57.78 98 PRO A CA 1
ATOM 799 C C . PRO A 1 98 ? -6.656 -26.25 -6.488 1 57.78 98 PRO A C 1
ATOM 801 O O . PRO A 1 98 ? -6.879 -25.062 -6.234 1 57.78 98 PRO A O 1
ATOM 804 N N . ARG A 1 99 ? -5.801 -26.984 -5.773 1 61.5 99 ARG A N 1
ATOM 805 C CA . ARG A 1 99 ? -5.441 -26.547 -4.43 1 61.5 99 ARG A CA 1
ATOM 806 C C . ARG A 1 99 ? -4.332 -25.5 -4.469 1 61.5 99 ARG A C 1
ATOM 808 O O . ARG A 1 99 ? -3.994 -24.906 -3.441 1 61.5 99 ARG A O 1
ATOM 815 N N . SER A 1 100 ? -3.996 -25.125 -5.695 1 67.5 100 SER A N 1
ATOM 816 C CA . SER A 1 100 ? -2.826 -24.266 -5.754 1 67.5 100 SER A CA 1
ATOM 817 C C . SER A 1 100 ? -3.191 -22.812 -5.43 1 67.5 100 SER A C 1
ATOM 819 O O . SER A 1 100 ? -2.332 -22.031 -5.023 1 67.5 100 SER A O 1
ATOM 821 N N . ASN A 1 101 ? -4.508 -22.516 -5.418 1 82.31 101 ASN A N 1
ATOM 822 C CA . ASN A 1 101 ? -4.902 -21.141 -5.137 1 82.31 101 ASN A CA 1
ATOM 823 C C . ASN A 1 101 ? -5.715 -21.047 -3.85 1 82.31 101 ASN A C 1
ATOM 825 O O . ASN A 1 101 ? -6.527 -20.125 -3.691 1 82.31 101 ASN A O 1
ATOM 829 N N . GLY A 1 102 ? -5.473 -21.984 -2.99 1 86.75 102 GLY A N 1
ATOM 830 C CA . GLY A 1 102 ? -6.238 -22.109 -1.759 1 86.75 102 GLY A CA 1
ATOM 831 C C . GLY A 1 102 ? -6.094 -20.906 -0.845 1 86.75 102 GLY A C 1
ATOM 832 O O . GLY A 1 102 ? -7.07 -20.469 -0.236 1 86.75 102 GLY A O 1
ATOM 833 N N . GLU A 1 103 ? -4.922 -20.328 -0.819 1 91.25 103 GLU A N 1
ATOM 834 C CA . GLU A 1 103 ? -4.684 -19.172 0.055 1 91.25 103 GLU A CA 1
ATOM 835 C C . GLU A 1 103 ? -5.5 -17.969 -0.388 1 91.25 103 GLU A C 1
ATOM 837 O O . GLU A 1 103 ? -6.082 -17.266 0.442 1 91.25 103 GLU A O 1
ATOM 842 N N . ALA A 1 104 ? -5.559 -17.719 -1.709 1 94.62 104 ALA A N 1
ATOM 843 C CA . ALA A 1 104 ? -6.34 -16.594 -2.234 1 94.62 104 ALA A CA 1
ATOM 844 C C . ALA A 1 104 ? -7.832 -16.812 -1.993 1 94.62 104 ALA A C 1
ATOM 846 O O . ALA A 1 104 ? -8.555 -15.867 -1.655 1 94.62 104 ALA A O 1
ATOM 847 N N . GLU A 1 105 ? -8.273 -18.078 -2.154 1 91.62 105 GLU A N 1
ATOM 848 C CA . GLU A 1 105 ? -9.68 -18.406 -1.904 1 91.62 105 GLU A CA 1
ATOM 849 C C . GLU A 1 105 ? -10.047 -18.156 -0.444 1 91.62 105 GLU A C 1
ATOM 851 O O . GLU A 1 105 ? -11.102 -17.594 -0.15 1 91.62 105 GLU A O 1
ATOM 856 N N . ARG A 1 106 ? -9.242 -18.578 0.446 1 94 106 ARG A N 1
ATOM 857 C CA . ARG A 1 106 ? -9.469 -18.359 1.869 1 94 106 ARG A CA 1
ATOM 858 C C . ARG A 1 106 ? -9.469 -16.859 2.189 1 94 106 ARG A C 1
ATOM 860 O O . ARG A 1 106 ? -10.281 -16.391 2.99 1 94 106 ARG A O 1
ATOM 867 N N . ALA A 1 107 ? -8.562 -16.125 1.577 1 96.06 107 ALA A N 1
ATOM 868 C CA . ALA A 1 107 ? -8.484 -14.688 1.788 1 96.06 107 ALA A CA 1
ATOM 869 C C . ALA A 1 107 ? -9.766 -13.992 1.335 1 96.06 107 ALA A C 1
ATOM 871 O O . ALA A 1 107 ? -10.25 -13.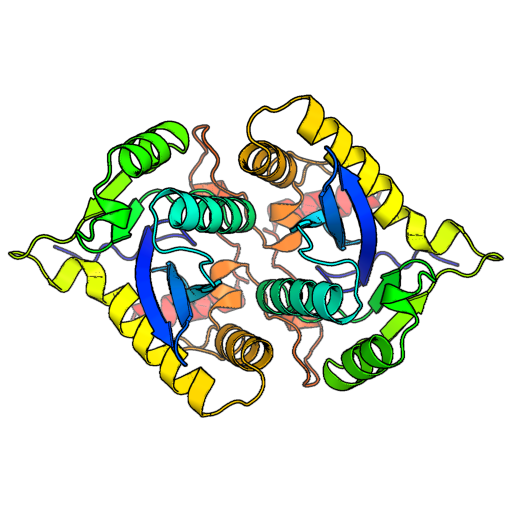07 2 1 96.06 107 ALA A O 1
ATOM 872 N N . VAL A 1 108 ? -10.336 -14.469 0.225 1 96.31 108 VAL A N 1
ATOM 873 C CA . VAL A 1 108 ? -11.578 -13.891 -0.284 1 96.31 108 VAL A CA 1
ATOM 874 C C . VAL A 1 108 ? -12.695 -14.086 0.735 1 96.31 108 VAL A C 1
ATOM 876 O O . VAL A 1 108 ? -13.445 -13.156 1.032 1 96.31 108 VAL A O 1
ATOM 879 N N . GLN A 1 109 ? -12.719 -15.234 1.26 1 95.38 109 GLN A N 1
ATOM 880 C CA . GLN A 1 109 ? -13.75 -15.523 2.256 1 95.38 109 GLN A CA 1
ATOM 881 C C . GLN A 1 109 ? -13.57 -14.656 3.498 1 95.38 109 GLN A C 1
ATOM 883 O O . GLN A 1 109 ? -14.539 -14.094 4.012 1 95.38 109 GLN A O 1
ATOM 888 N N . THR A 1 110 ? -12.352 -14.578 3.947 1 94.75 110 THR A N 1
ATOM 889 C CA . THR A 1 110 ? -12.031 -13.75 5.109 1 94.75 110 THR A CA 1
ATOM 890 C C . THR A 1 110 ? -12.461 -12.305 4.883 1 94.75 110 THR A C 1
ATOM 892 O O . THR A 1 110 ? -13.109 -11.703 5.738 1 94.75 110 THR A O 1
ATOM 895 N N . VAL A 1 111 ? -12.18 -11.766 3.77 1 95.12 111 VAL A N 1
ATOM 896 C CA . VAL A 1 111 ? -12.461 -10.367 3.455 1 95.12 111 VAL A CA 1
ATOM 897 C C . VAL A 1 111 ? -13.969 -10.156 3.346 1 95.12 111 VAL A C 1
ATOM 899 O O . VAL A 1 111 ? -14.5 -9.172 3.861 1 95.12 111 VAL A O 1
ATOM 902 N N . LYS A 1 112 ? -14.617 -11.031 2.682 1 94.81 112 LYS A N 1
ATOM 903 C CA . LYS A 1 112 ? -16.062 -10.898 2.553 1 94.81 112 LYS A CA 1
ATOM 904 C C . LYS A 1 112 ? -16.734 -10.883 3.922 1 94.81 112 LYS A C 1
ATOM 906 O O . LYS A 1 112 ? -17.641 -10.086 4.164 1 94.81 112 LYS A O 1
ATOM 911 N N . ASP A 1 113 ? -16.281 -11.758 4.781 1 94.19 113 ASP A N 1
ATOM 912 C CA . ASP A 1 113 ? -16.844 -11.805 6.129 1 94.19 113 ASP A CA 1
ATOM 913 C C . ASP A 1 113 ? -16.562 -10.5 6.875 1 94.19 113 ASP A C 1
ATOM 915 O O . ASP A 1 113 ? -17.438 -10 7.598 1 94.19 113 ASP A O 1
ATOM 919 N N . LEU A 1 114 ? -15.391 -9.984 6.684 1 92.62 114 LEU A N 1
ATOM 920 C CA . LEU A 1 114 ? -15 -8.727 7.312 1 92.62 114 LEU A CA 1
ATOM 921 C C . LEU A 1 114 ? -15.867 -7.574 6.812 1 92.62 114 LEU A C 1
ATOM 923 O O . LEU A 1 114 ? -16.281 -6.719 7.598 1 92.62 114 LEU A O 1
ATOM 927 N N . LEU A 1 115 ? -16.141 -7.555 5.566 1 90.31 115 LEU A N 1
ATOM 928 C CA . LEU A 1 115 ? -16.875 -6.461 4.941 1 90.31 115 LEU A CA 1
ATOM 929 C C . LEU A 1 115 ? -18.344 -6.504 5.336 1 90.31 115 LEU A C 1
ATOM 931 O O . LEU A 1 115 ? -19 -5.465 5.402 1 90.31 115 LEU A O 1
ATOM 935 N N . LYS A 1 116 ? -18.828 -7.641 5.57 1 89.81 116 LYS A N 1
ATOM 936 C CA . LYS A 1 116 ? -20.219 -7.797 5.992 1 89.81 116 LYS A CA 1
ATOM 937 C C . LYS A 1 116 ? -20.422 -7.234 7.391 1 89.81 116 LYS A C 1
ATOM 939 O O . LYS A 1 116 ? -21.5 -6.703 7.695 1 89.81 116 LYS A O 1
ATOM 944 N N . LYS A 1 117 ? -19.422 -7.273 8.188 1 88 117 LYS A N 1
ATOM 945 C CA . LYS A 1 117 ? -19.547 -6.941 9.602 1 88 117 LYS A CA 1
ATOM 946 C C . LYS A 1 117 ? -19.234 -5.473 9.852 1 88 117 LYS A C 1
ATOM 948 O O . LYS A 1 117 ? -19.469 -4.953 10.945 1 88 117 LYS A O 1
ATOM 953 N N . ASN A 1 118 ? -18.641 -4.84 8.875 1 83.75 118 ASN A N 1
ATOM 954 C CA . ASN A 1 118 ? -18.156 -3.475 9.078 1 83.75 118 ASN A CA 1
ATOM 955 C C . ASN A 1 118 ? -18.719 -2.52 8.031 1 83.75 118 ASN A C 1
ATOM 957 O O . ASN A 1 118 ? -18.875 -2.895 6.863 1 83.75 118 ASN A O 1
ATOM 961 N N . GLU A 1 119 ? -19.016 -1.428 8.523 1 85.38 119 GLU A N 1
ATOM 962 C CA . GLU A 1 119 ? -19.594 -0.43 7.621 1 85.38 119 GLU A CA 1
ATOM 963 C C . GLU A 1 119 ? -18.516 0.203 6.742 1 85.38 119 GLU A C 1
ATOM 965 O O . GLU A 1 119 ? -18.75 0.446 5.555 1 85.38 119 GLU A O 1
ATOM 970 N N . ASP A 1 120 ? -17.406 0.431 7.328 1 92.69 120 ASP A N 1
ATOM 971 C CA . ASP A 1 120 ? -16.297 1.003 6.578 1 92.69 120 ASP A CA 1
ATOM 972 C C . ASP A 1 120 ? -15.289 -0.076 6.176 1 92.69 120 ASP A C 1
ATOM 974 O O . ASP A 1 120 ? -14.547 -0.59 7.016 1 92.69 120 ASP A O 1
ATOM 978 N N . PRO A 1 121 ? -15.219 -0.36 4.883 1 92.25 121 PRO A N 1
ATOM 979 C CA . PRO A 1 121 ? -14.359 -1.458 4.438 1 92.25 121 PRO A CA 1
ATOM 980 C C . PRO A 1 121 ? -12.875 -1.196 4.711 1 92.25 121 PRO A C 1
ATOM 982 O O . PRO A 1 121 ? -12.117 -2.135 4.965 1 92.25 121 PRO A O 1
ATOM 985 N N . TYR A 1 122 ? -12.508 0.042 4.684 1 95.44 122 TYR A N 1
ATOM 986 C CA . TYR A 1 122 ? -11.109 0.385 4.895 1 95.44 122 TYR A CA 1
ATOM 987 C C . TYR A 1 122 ? -10.703 0.163 6.348 1 95.44 122 TYR A C 1
ATOM 989 O O . TYR A 1 122 ? -9.648 -0.41 6.625 1 95.44 122 TYR A O 1
ATOM 997 N N . LEU A 1 123 ? -11.531 0.56 7.227 1 94.5 123 LEU A N 1
ATOM 998 C CA . LEU A 1 123 ? -11.273 0.342 8.648 1 94.5 123 LEU A CA 1
ATOM 999 C C . LEU A 1 123 ? -11.32 -1.145 8.984 1 94.5 123 LEU A C 1
ATOM 1001 O O . LEU A 1 123 ? -10.578 -1.615 9.852 1 94.5 123 LEU A O 1
ATOM 1005 N N . ALA A 1 124 ? -12.211 -1.854 8.328 1 93.31 124 ALA A N 1
ATOM 1006 C CA . ALA A 1 124 ? -12.305 -3.297 8.531 1 93.31 124 ALA A CA 1
ATOM 1007 C C . ALA A 1 124 ? -11 -3.99 8.156 1 93.31 124 ALA A C 1
ATOM 1009 O O . ALA A 1 124 ? -10.492 -4.824 8.906 1 93.31 124 ALA A O 1
ATOM 1010 N N . LEU A 1 125 ? -10.492 -3.623 7.074 1 95.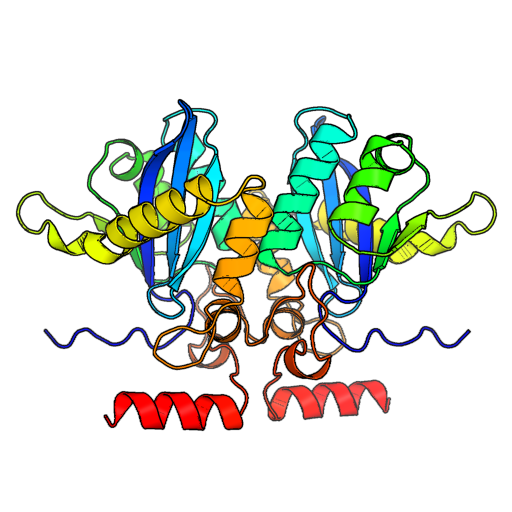5 125 LEU A N 1
ATOM 1011 C CA . LEU A 1 125 ? -9.25 -4.215 6.602 1 95.5 125 LEU A CA 1
ATOM 1012 C C . LEU A 1 125 ? -8.086 -3.828 7.508 1 95.5 125 LEU A C 1
ATOM 1014 O O . LEU A 1 125 ? -7.211 -4.652 7.789 1 95.5 125 LEU A O 1
ATOM 1018 N N . LEU A 1 126 ? -8.07 -2.582 7.891 1 95.69 126 LEU A N 1
ATOM 1019 C CA . LEU A 1 126 ? -7.039 -2.123 8.812 1 95.69 126 LEU A CA 1
ATOM 1020 C C . LEU A 1 126 ? -7.074 -2.924 10.109 1 95.69 126 LEU A C 1
ATOM 1022 O O . LEU A 1 126 ? -6.027 -3.311 10.633 1 95.69 126 LEU A O 1
ATOM 1026 N N . SER A 1 127 ? -8.25 -3.15 10.586 1 92.69 127 SER A N 1
ATOM 1027 C CA . SER A 1 127 ? -8.406 -3.947 11.797 1 92.69 127 SER A CA 1
ATOM 1028 C C . SER A 1 127 ? -7.848 -5.352 11.609 1 92.69 127 SER A C 1
ATOM 1030 O O . SER A 1 127 ? -7.133 -5.863 12.477 1 92.69 127 SER A O 1
ATOM 1032 N N . TYR A 1 128 ? -8.172 -5.945 10.555 1 94.62 128 TYR A N 1
ATOM 1033 C CA . TYR A 1 128 ? -7.637 -7.27 10.258 1 94.62 128 TYR A CA 1
ATOM 1034 C C . TYR A 1 128 ? -6.113 -7.258 10.258 1 94.62 128 TYR A C 1
ATOM 1036 O O . TYR A 1 128 ? -5.48 -8.148 10.828 1 94.62 128 TYR A O 1
ATOM 1044 N N . ARG A 1 129 ? -5.5 -6.27 9.648 1 95.5 129 ARG A N 1
ATOM 1045 C CA . ARG A 1 129 ? -4.051 -6.176 9.5 1 95.5 129 ARG A CA 1
ATOM 1046 C C . ARG A 1 129 ? -3.371 -6.039 10.859 1 95.5 129 ARG A C 1
ATOM 1048 O O . ARG A 1 129 ? -2.193 -6.371 11.008 1 95.5 129 ARG A O 1
ATOM 1055 N N . THR A 1 130 ? -4.145 -5.582 11.836 1 94.12 130 THR A N 1
ATOM 1056 C CA . THR A 1 130 ? -3.533 -5.25 13.117 1 94.12 130 THR A CA 1
ATOM 1057 C C . THR A 1 130 ? -3.961 -6.242 14.195 1 94.12 130 THR A C 1
ATOM 1059 O O . THR A 1 130 ? -3.613 -6.082 15.367 1 94.12 130 THR A O 1
ATOM 1062 N N . THR A 1 131 ? -4.723 -7.207 13.805 1 91.94 131 THR A N 1
ATOM 1063 C CA . THR A 1 131 ? -5.172 -8.227 14.742 1 91.94 131 THR A CA 1
ATOM 1064 C C . THR A 1 131 ? -4.25 -9.445 14.703 1 91.94 131 THR A C 1
ATOM 1066 O O . THR A 1 131 ? -3.982 -9.992 13.625 1 91.94 131 THR A O 1
ATOM 1069 N N . PRO A 1 132 ? -3.795 -9.852 15.875 1 91.25 132 PRO A N 1
ATOM 1070 C CA . PRO A 1 132 ? -2.904 -11.016 15.914 1 91.25 132 PRO A CA 1
ATOM 1071 C C . PRO A 1 132 ? -3.555 -12.273 15.344 1 91.25 132 PRO A C 1
ATOM 1073 O O . PRO A 1 132 ? -4.75 -12.508 15.547 1 91.25 132 PRO A O 1
ATOM 1076 N N . LEU A 1 133 ? -2.74 -12.992 14.656 1 90.75 133 LEU A N 1
ATOM 1077 C CA . LEU A 1 133 ? -3.127 -14.312 14.156 1 90.75 133 LEU A CA 1
ATOM 1078 C C . LEU A 1 133 ? -2.902 -15.383 15.219 1 90.75 133 LEU A C 1
ATOM 1080 O O . LEU A 1 133 ? -2.777 -15.062 16.406 1 90.75 133 LEU A O 1
ATOM 1084 N N . GLN A 1 134 ? -3.027 -16.625 14.758 1 85.19 134 GLN A N 1
ATOM 1085 C CA . GLN A 1 134 ? -2.854 -17.734 15.68 1 85.19 134 GLN A CA 1
ATOM 1086 C C . GLN A 1 134 ? -1.454 -17.734 16.281 1 85.19 134 GLN A C 1
ATOM 1088 O O . GLN A 1 134 ? -1.269 -18.156 17.438 1 85.19 134 GLN A O 1
ATOM 1093 N N . ASN A 1 135 ? -0.452 -17.156 15.625 1 81.69 135 ASN A N 1
ATOM 1094 C CA . ASN A 1 135 ? 0.925 -17.125 16.109 1 81.69 135 ASN A CA 1
ATOM 1095 C C . ASN A 1 135 ? 1.187 -15.883 16.969 1 81.69 135 ASN A C 1
ATOM 1097 O O . ASN A 1 135 ? 2.338 -15.562 17.25 1 81.69 135 ASN A O 1
ATOM 1101 N N . ASN A 1 136 ? 0.189 -15.102 17.172 1 85.88 136 ASN A N 1
ATOM 1102 C CA . ASN A 1 136 ? 0.193 -13.961 18.094 1 85.88 136 ASN A CA 1
ATOM 1103 C C . ASN A 1 136 ? 0.827 -12.734 17.438 1 85.88 136 ASN A C 1
ATOM 1105 O O . ASN A 1 136 ? 1.176 -11.773 18.141 1 85.88 136 ASN A O 1
ATOM 1109 N N . LEU A 1 137 ? 1.119 -12.891 16.172 1 89.56 137 LEU A N 1
ATOM 1110 C CA . LEU A 1 137 ? 1.581 -11.734 15.414 1 89.56 137 LEU A CA 1
ATOM 1111 C C . LEU A 1 137 ? 0.528 -11.289 14.406 1 89.56 137 LEU A C 1
ATOM 1113 O O . LEU A 1 137 ? -0.143 -12.117 13.789 1 89.56 137 LEU A O 1
ATOM 1117 N N . ALA A 1 138 ? 0.419 -10.047 14.289 1 93.56 138 ALA A N 1
ATOM 1118 C CA . ALA A 1 138 ? -0.516 -9.508 13.305 1 93.56 138 ALA A CA 1
ATOM 1119 C C . ALA A 1 138 ? 0.073 -9.57 11.898 1 93.56 138 ALA A C 1
ATOM 1121 O O . ALA A 1 138 ? 1.294 -9.57 11.734 1 93.56 138 ALA A O 1
ATOM 1122 N N . PRO A 1 139 ? -0.771 -9.586 10.898 1 95.19 139 PRO A N 1
ATOM 1123 C CA . PRO A 1 139 ? -0.291 -9.57 9.516 1 95.19 139 PRO A CA 1
ATOM 1124 C C . PRO A 1 139 ? 0.662 -8.406 9.234 1 95.19 139 PRO A C 1
ATOM 1126 O O . PRO A 1 139 ? 1.685 -8.594 8.57 1 95.19 139 PRO A O 1
ATOM 1129 N N . SER A 1 140 ? 0.372 -7.199 9.75 1 94.56 140 SER A N 1
ATOM 1130 C CA . SER A 1 140 ? 1.221 -6.039 9.508 1 94.56 140 SER A CA 1
ATOM 1131 C C . SER A 1 140 ? 2.592 -6.207 10.156 1 94.56 140 SER A C 1
ATOM 1133 O O . SER A 1 140 ? 3.604 -5.777 9.594 1 94.56 140 SER A O 1
ATOM 1135 N N . GLN A 1 141 ? 2.645 -6.789 11.297 1 91.69 141 GLN A N 1
ATOM 1136 C CA . GLN A 1 141 ? 3.92 -7.051 11.953 1 91.69 141 GLN A CA 1
ATOM 1137 C C . GLN A 1 141 ? 4.785 -7.996 11.125 1 91.69 141 GLN A C 1
ATOM 1139 O O . GLN A 1 141 ? 5.988 -7.777 10.977 1 91.69 141 GLN A O 1
ATOM 1144 N N . LEU A 1 142 ? 4.129 -8.953 10.625 1 91.81 142 LEU A N 1
ATOM 1145 C CA . LEU A 1 142 ? 4.844 -9.945 9.82 1 91.81 142 LEU A CA 1
ATOM 1146 C C . LEU A 1 142 ? 5.281 -9.352 8.484 1 91.81 142 LEU A C 1
ATOM 1148 O O . LEU A 1 142 ? 6.367 -9.664 7.996 1 91.81 142 LEU A O 1
ATOM 1152 N N . LEU A 1 143 ? 4.496 -8.523 7.934 1 94.25 143 LEU A N 1
ATOM 1153 C CA . LEU A 1 143 ? 4.77 -7.984 6.602 1 94.25 143 LEU A CA 1
ATOM 1154 C C . LEU A 1 143 ? 5.738 -6.812 6.676 1 94.25 143 LEU A C 1
ATOM 1156 O O . LEU A 1 143 ? 6.645 -6.695 5.848 1 94.25 143 LEU A O 1
ATOM 1160 N N . MET A 1 144 ? 5.527 -5.934 7.672 1 92.44 144 MET A N 1
ATOM 1161 C CA . MET A 1 144 ? 6.281 -4.688 7.617 1 92.44 144 MET A CA 1
ATOM 1162 C C . MET A 1 144 ? 6.941 -4.391 8.961 1 92.44 144 MET A C 1
ATOM 1164 O O . MET A 1 144 ? 7.461 -3.291 9.172 1 92.44 144 MET A O 1
ATOM 1168 N N . GLY A 1 145 ? 6.852 -5.242 9.883 1 88.38 145 GLY A N 1
ATOM 1169 C CA . GLY A 1 145 ? 7.656 -5.168 11.094 1 88.38 145 GLY A CA 1
ATOM 1170 C C . GLY A 1 145 ? 7.078 -4.242 12.141 1 88.38 145 GLY A C 1
ATOM 1171 O O . GLY A 1 145 ? 7.777 -3.838 13.078 1 88.38 145 GLY A O 1
ATOM 1172 N N . ARG A 1 146 ? 5.805 -3.877 11.969 1 87.75 146 ARG A N 1
ATOM 1173 C CA . ARG A 1 146 ? 5.199 -2.98 12.945 1 87.75 146 ARG A CA 1
ATOM 1174 C C . ARG A 1 146 ? 3.682 -3.137 12.969 1 87.75 146 ARG A C 1
ATOM 1176 O O . ARG A 1 146 ? 3.08 -3.553 11.977 1 87.75 146 ARG A O 1
ATOM 1183 N N . LEU A 1 147 ? 3.199 -2.773 14.125 1 91.25 147 LEU A N 1
ATOM 1184 C CA . LEU A 1 147 ? 1.752 -2.602 14.188 1 91.25 147 LEU A CA 1
ATOM 1185 C C . LEU A 1 147 ? 1.337 -1.269 13.578 1 91.25 147 LEU A C 1
ATOM 1187 O O . LEU A 1 147 ? 2.123 -0.318 13.555 1 91.25 147 LEU A O 1
ATOM 1191 N N . LEU A 1 148 ? 0.099 -1.239 13.078 1 94.56 148 LEU A N 1
ATOM 1192 C CA . LEU A 1 148 ? -0.422 -0.027 12.461 1 94.56 148 LEU A CA 1
ATOM 1193 C C . LEU A 1 148 ? -1.396 0.688 13.391 1 94.56 148 LEU A C 1
ATOM 1195 O O . LEU A 1 148 ? -2.193 0.043 14.07 1 94.56 148 LEU A O 1
ATOM 1199 N N . ARG A 1 149 ? -1.31 1.982 13.359 1 94.94 149 ARG A N 1
ATOM 1200 C CA . ARG A 1 149 ? -2.24 2.752 14.18 1 94.94 149 ARG A CA 1
ATOM 1201 C C . ARG A 1 149 ? -3.662 2.646 13.633 1 94.94 149 ARG A C 1
ATOM 1203 O O . ARG A 1 149 ? -3.879 2.736 12.422 1 94.94 149 ARG A O 1
ATOM 1210 N N . THR A 1 150 ? -4.562 2.404 14.523 1 94.44 150 THR A N 1
ATOM 1211 C CA . THR A 1 150 ? -5.984 2.334 14.211 1 94.44 150 THR A CA 1
ATOM 1212 C C . THR A 1 150 ? -6.746 3.473 14.883 1 94.44 150 THR A C 1
ATOM 1214 O O . THR A 1 150 ? -6.137 4.422 15.383 1 94.44 150 THR A O 1
ATOM 1217 N N . GLN A 1 151 ? -8.07 3.379 14.797 1 89.19 151 GLN A N 1
ATOM 1218 C CA . GLN A 1 151 ? -8.883 4.398 15.453 1 89.19 151 GLN A CA 1
ATOM 1219 C C . GLN A 1 151 ? -8.75 4.312 16.969 1 89.19 151 GLN A C 1
ATOM 1221 O O . GLN A 1 151 ? -9 5.289 17.672 1 89.19 151 GLN A O 1
ATOM 1226 N N . LEU A 1 152 ? -8.359 3.154 17.344 1 82.25 152 LEU A N 1
ATOM 1227 C CA . LEU A 1 152 ? -8.234 2.916 18.781 1 82.25 152 LEU A CA 1
ATOM 1228 C C . LEU A 1 152 ? -6.832 3.254 19.266 1 82.25 152 LEU A C 1
ATOM 1230 O O . LEU A 1 152 ? -5.855 3.09 18.531 1 82.25 152 LEU A O 1
ATOM 1234 N N . PRO A 1 153 ? -6.824 3.799 20.469 1 72.25 153 PRO A N 1
ATOM 1235 C CA . PRO A 1 153 ? -5.504 4.137 21.016 1 72.25 153 PRO A CA 1
ATOM 1236 C C . PRO A 1 153 ? -4.57 2.93 21.094 1 72.25 153 PRO A C 1
ATOM 1238 O O . PRO A 1 153 ? -5.02 1.818 21.391 1 72.25 153 PRO A O 1
ATOM 1241 N N . MET A 1 154 ? -3.383 3.154 20.625 1 72.06 154 MET A N 1
ATOM 1242 C CA . MET A 1 154 ? -2.367 2.104 20.688 1 72.06 154 MET A CA 1
ATOM 1243 C C . MET A 1 154 ? -1.094 2.613 21.344 1 72.06 154 MET A C 1
ATOM 1245 O O . MET A 1 154 ? -0.817 3.814 21.328 1 72.06 154 MET A O 1
ATOM 1249 N N . LEU A 1 155 ? -0.271 1.636 21.953 1 64.88 155 LEU A N 1
ATOM 1250 C CA . LEU A 1 155 ? 1.018 1.992 22.547 1 64.88 155 LEU A CA 1
ATOM 1251 C C . LEU A 1 155 ? 2.025 2.355 21.453 1 64.88 155 LEU A C 1
ATOM 1253 O O . LEU A 1 155 ? 2.168 1.63 20.469 1 64.88 155 LEU A O 1
ATOM 1257 N N . PRO A 1 156 ? 2.717 3.414 21.688 1 62.31 156 PRO A N 1
ATOM 1258 C CA . PRO A 1 156 ? 3.617 3.934 20.656 1 62.31 156 PRO A CA 1
ATOM 1259 C C . PRO A 1 156 ? 4.711 2.939 20.266 1 62.31 156 PRO A C 1
ATOM 1261 O O . PRO A 1 156 ? 5.117 2.885 19.109 1 62.31 156 PRO A O 1
ATOM 1264 N N . ASN A 1 157 ? 5.234 2.145 21.156 1 60.19 157 ASN A N 1
ATOM 1265 C CA . ASN A 1 157 ? 6.352 1.241 20.906 1 60.19 157 ASN A CA 1
ATOM 1266 C C . ASN A 1 157 ? 5.992 0.17 19.891 1 60.19 157 ASN A C 1
ATOM 1268 O O . ASN A 1 157 ? 6.867 -0.334 19.172 1 60.19 157 ASN A O 1
ATOM 1272 N N . THR A 1 158 ? 4.723 -0.099 19.812 1 64.25 158 THR A N 1
ATOM 1273 C CA . THR A 1 158 ? 4.297 -1.153 18.891 1 64.25 158 THR A CA 1
ATOM 1274 C C . THR A 1 158 ? 4.195 -0.622 17.469 1 64.25 158 THR A C 1
ATOM 1276 O O . THR A 1 158 ? 4.113 -1.399 16.516 1 64.25 158 THR A O 1
ATOM 1279 N N . LEU A 1 159 ? 4.438 0.723 17.344 1 75.5 159 LEU A N 1
ATOM 1280 C CA . LEU A 1 159 ? 4.207 1.376 16.062 1 75.5 159 LEU A CA 1
ATOM 1281 C C . LEU A 1 159 ? 5.52 1.586 15.312 1 75.5 159 LEU A C 1
ATOM 1283 O O . LEU A 1 159 ? 5.523 2.039 14.164 1 75.5 159 LEU A O 1
ATOM 1287 N N . GLN A 1 160 ? 6.684 1.271 15.883 1 63.22 160 GLN A N 1
ATOM 1288 C CA . GLN A 1 160 ? 7.992 1.435 15.25 1 63.22 160 GLN A CA 1
ATOM 1289 C C . GLN A 1 160 ? 8.336 0.227 14.383 1 63.22 160 GLN A C 1
ATOM 1291 O O . GLN A 1 160 ? 8.117 -0.917 14.789 1 63.22 160 GLN A O 1
ATOM 1296 N N . ALA A 1 161 ? 8.734 0.672 13.18 1 60.34 161 ALA A N 1
ATOM 1297 C CA . ALA A 1 161 ? 9.242 -0.409 12.336 1 60.34 161 ALA A CA 1
ATOM 1298 C C . ALA A 1 161 ? 10.547 -0.976 12.891 1 60.34 161 ALA A C 1
ATOM 1300 O O . ALA A 1 161 ? 11.422 -0.224 13.32 1 60.34 161 ALA A O 1
ATOM 1301 N N . ARG A 1 162 ? 10.633 -2.031 13.102 1 54.19 162 ARG A N 1
ATOM 1302 C CA . ARG A 1 162 ? 11.852 -2.582 13.688 1 54.19 162 ARG A CA 1
ATOM 1303 C C . ARG A 1 162 ? 12.984 -2.604 12.672 1 54.19 162 ARG A C 1
ATOM 1305 O O . ARG A 1 162 ? 12.844 -3.168 11.586 1 54.19 162 ARG A O 1
ATOM 1312 N N . LEU A 1 163 ? 13.898 -1.633 12.797 1 54.69 163 LEU A N 1
ATOM 1313 C CA . LEU A 1 163 ? 15.117 -1.622 12 1 54.69 163 LEU A CA 1
ATOM 1314 C C . LEU A 1 163 ? 16.141 -2.623 12.539 1 54.69 163 LEU A C 1
ATOM 1316 O O . LEU A 1 163 ? 16.141 -2.916 13.742 1 54.69 163 LEU A O 1
ATOM 1320 N N . ARG A 1 164 ? 16.719 -3.33 11.641 1 50.94 164 ARG A N 1
ATOM 1321 C CA . ARG A 1 164 ? 17.797 -4.211 12.07 1 50.94 164 ARG A CA 1
ATOM 1322 C C . ARG A 1 164 ? 18.797 -3.463 12.953 1 50.94 164 ARG A C 1
ATOM 1324 O O . ARG A 1 164 ? 18.969 -2.25 12.812 1 50.94 164 ARG A O 1
ATOM 1331 N N . ASN A 1 165 ? 19.203 -4.164 14.016 1 51.12 165 ASN A N 1
ATOM 1332 C CA . ASN A 1 165 ? 20.25 -3.588 14.859 1 51.12 165 ASN A CA 1
ATOM 1333 C C . ASN A 1 165 ? 21.297 -2.846 14.039 1 51.12 165 ASN A C 1
ATOM 1335 O O . ASN A 1 165 ? 21.75 -1.776 14.438 1 51.12 165 ASN A O 1
ATOM 1339 N N . GLU A 1 166 ? 21.641 -3.477 12.992 1 48.94 166 GLU A N 1
ATOM 1340 C CA . GLU A 1 166 ? 22.688 -2.887 12.148 1 48.94 166 GLU A CA 1
ATOM 1341 C C . GLU A 1 166 ? 22.219 -1.565 11.547 1 48.94 166 GLU A C 1
ATOM 1343 O O . GLU A 1 166 ? 23 -0.631 11.398 1 48.94 166 GLU A O 1
ATOM 1348 N N . ASP A 1 167 ? 20.984 -1.467 11.242 1 54.47 167 ASP A N 1
ATOM 1349 C CA . ASP A 1 167 ? 20.438 -0.262 10.617 1 54.47 167 ASP A CA 1
ATOM 1350 C C . ASP A 1 167 ? 20.312 0.869 11.641 1 54.47 167 ASP A C 1
ATOM 1352 O O . ASP A 1 167 ? 20.5 2.039 11.297 1 54.47 167 ASP A O 1
ATOM 1356 N N . LEU A 1 168 ? 20.016 0.512 12.836 1 53.69 168 LEU A N 1
ATOM 1357 C CA . LEU A 1 168 ? 19.906 1.466 13.938 1 53.69 168 LEU A CA 1
ATOM 1358 C C . LEU A 1 168 ? 21.25 2.156 14.195 1 53.69 168 LEU A C 1
ATOM 1360 O O . LEU A 1 168 ? 21.281 3.352 14.492 1 53.69 168 LEU A O 1
ATOM 1364 N N . GLU A 1 169 ? 22.266 1.333 14.156 1 51.94 169 GLU A N 1
ATOM 1365 C CA . GLU A 1 169 ? 23.594 1.907 14.352 1 51.94 169 GLU A CA 1
ATOM 1366 C C . GLU A 1 169 ? 23.906 2.939 13.273 1 51.94 169 GLU A C 1
ATOM 1368 O O . GLU A 1 169 ? 24.562 3.949 13.547 1 51.94 169 GLU A O 1
ATOM 1373 N N . GLU A 1 170 ? 23.375 2.752 12.25 1 51.31 170 GLU A N 1
ATOM 1374 C CA . GLU A 1 170 ? 23.656 3.676 11.148 1 51.31 170 GLU A CA 1
ATOM 1375 C C . GLU A 1 170 ? 22.859 4.973 11.305 1 51.31 170 GLU A C 1
ATOM 1377 O O . GLU A 1 170 ? 23.375 6.059 11.039 1 51.31 170 GLU A O 1
ATOM 1382 N N . VAL A 1 171 ? 21.656 4.867 11.742 1 54.62 171 VAL A N 1
ATOM 1383 C CA . VAL A 1 171 ? 20.844 6.055 11.953 1 54.62 171 VAL A CA 1
ATOM 1384 C C . VAL A 1 171 ? 21.438 6.902 13.07 1 54.62 171 VAL A C 1
ATOM 1386 O O . VAL A 1 171 ? 21.5 8.133 12.969 1 54.62 171 VAL A O 1
ATOM 1389 N N . LYS A 1 172 ? 21.797 6.289 14.188 1 54.38 172 LYS A N 1
ATOM 1390 C CA . LYS A 1 172 ? 22.406 6.992 15.312 1 54.38 172 LYS A CA 1
ATOM 1391 C C . LYS A 1 172 ? 23.688 7.688 14.891 1 54.38 172 LYS A C 1
ATOM 1393 O O . LYS A 1 172 ? 23.969 8.805 15.328 1 54.38 172 LYS A O 1
ATOM 1398 N N . GLU A 1 173 ? 24.375 6.992 14.133 1 51.72 173 GLU A N 1
ATOM 1399 C CA . GLU A 1 173 ? 25.641 7.551 13.688 1 51.72 173 GLU A CA 1
ATOM 1400 C C . GLU A 1 173 ? 25.438 8.758 12.781 1 51.72 173 GLU A C 1
ATOM 1402 O O . GLU A 1 173 ? 26.234 9.703 12.812 1 51.72 173 GLU A O 1
ATOM 1407 N N . SER A 1 174 ? 24.328 8.734 12.078 1 49.81 174 SER A N 1
ATOM 1408 C CA . SER A 1 174 ? 24.078 9.836 11.156 1 49.81 174 SER A CA 1
ATOM 1409 C C . SER A 1 174 ? 23.5 11.047 11.891 1 49.81 174 SER A C 1
ATOM 1411 O O . SER A 1 174 ? 23.688 12.188 11.461 1 49.81 174 SER A O 1
ATOM 1413 N N . GLU A 1 175 ? 22.719 10.852 12.859 1 50.81 175 GLU A N 1
ATOM 1414 C CA . GLU A 1 175 ? 22.234 11.961 13.688 1 50.81 175 GLU A CA 1
ATOM 1415 C C . GLU A 1 175 ? 23.391 12.617 14.445 1 50.81 175 GLU A C 1
ATOM 1417 O O . GLU A 1 175 ? 23.344 13.812 14.734 1 50.81 175 GLU A O 1
ATOM 1422 N N . ASP A 1 176 ? 24.312 11.852 14.977 1 45.84 176 ASP A N 1
ATOM 1423 C CA . ASP A 1 176 ? 25.438 12.391 15.719 1 45.84 176 ASP A CA 1
ATOM 1424 C C . ASP A 1 176 ? 26.359 13.219 14.812 1 45.84 176 ASP A C 1
ATOM 1426 O O . ASP A 1 176 ? 27.25 13.906 15.289 1 45.84 176 ASP A O 1
ATOM 1430 N N . ILE A 1 177 ? 26.062 13.148 13.555 1 40.09 177 ILE A N 1
ATOM 1431 C CA . ILE A 1 177 ? 26.906 14.047 12.773 1 40.09 177 ILE A CA 1
ATOM 1432 C C . ILE A 1 177 ? 26.125 15.297 12.398 1 40.09 177 ILE A C 1
ATOM 1434 O O . ILE A 1 177 ? 24.984 15.203 11.914 1 40.09 177 ILE A O 1
ATOM 1438 N N . MET B 1 1 ? 11.891 26.109 17.469 1 25.27 1 MET B N 1
ATOM 1439 C CA . MET B 1 1 ? 10.938 25.016 17.5 1 25.27 1 MET B CA 1
ATOM 1440 C C . MET B 1 1 ? 11.57 23.719 16.969 1 25.27 1 MET B C 1
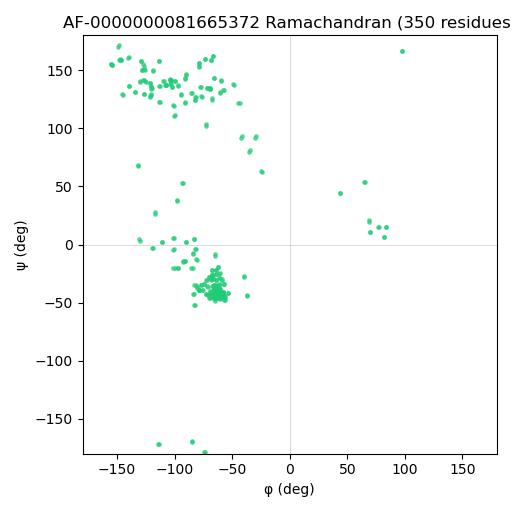ATOM 1442 O O . MET B 1 1 ? 12.094 23.703 15.852 1 25.27 1 MET B O 1
ATOM 1446 N N . SER B 1 2 ? 12.195 22.938 17.797 1 32.47 2 SER B N 1
ATOM 1447 C CA . SER B 1 2 ? 13.008 21.766 17.516 1 32.47 2 SER B CA 1
ATOM 1448 C C . SER B 1 2 ? 12.359 20.891 16.453 1 32.47 2 SER B C 1
ATOM 1450 O O . SER B 1 2 ? 11.133 20.703 16.438 1 32.47 2 SER B O 1
ATOM 1452 N N . SER B 1 3 ? 12.594 21.016 15.234 1 39.53 3 SER B N 1
ATOM 1453 C CA . SER B 1 3 ? 12.094 20.109 14.203 1 39.53 3 SER B CA 1
ATOM 1454 C C . SER B 1 3 ? 11.789 18.734 14.781 1 39.53 3 SER B C 1
ATOM 1456 O O . SER B 1 3 ? 12.695 18.031 15.219 1 39.53 3 SER B O 1
ATOM 1458 N N . SER B 1 4 ? 10.883 18.625 15.688 1 46.03 4 SER B N 1
ATOM 1459 C CA . SER B 1 4 ? 10.555 17.391 16.391 1 46.03 4 SER B CA 1
ATOM 1460 C C . SER B 1 4 ? 10.68 16.172 15.477 1 46.03 4 SER B C 1
ATOM 1462 O O . SER B 1 4 ? 10.031 16.109 14.43 1 46.03 4 SER B O 1
ATOM 1464 N N . PHE B 1 5 ? 11.898 15.719 15.273 1 53.12 5 PHE B N 1
ATOM 1465 C CA . PHE B 1 5 ? 12.289 14.5 14.578 1 53.12 5 PHE B CA 1
ATOM 1466 C C . PHE B 1 5 ? 11.219 13.43 14.711 1 53.12 5 PHE B C 1
ATOM 1468 O O . PHE B 1 5 ? 10.781 13.117 15.82 1 53.12 5 PHE B O 1
ATOM 1475 N N . GLN B 1 6 ? 10.352 13.414 13.703 1 63.47 6 GLN B N 1
ATOM 1476 C CA . GLN B 1 6 ? 9.359 12.344 13.719 1 63.47 6 GLN B CA 1
ATOM 1477 C C . GLN B 1 6 ? 10 11.008 14.055 1 63.47 6 GLN B C 1
ATOM 1479 O O . GLN B 1 6 ? 11.047 10.648 13.508 1 63.47 6 GLN B O 1
ATOM 1484 N N . SER B 1 7 ? 9.508 10.438 15.086 1 78.19 7 SER B N 1
ATOM 1485 C CA . SER B 1 7 ? 10.172 9.359 15.805 1 78.19 7 SER B CA 1
ATOM 1486 C C . SER B 1 7 ? 9.758 7.996 15.25 1 78.19 7 SER B C 1
ATOM 1488 O O . SER B 1 7 ? 10.445 6.996 15.477 1 78.19 7 SER B O 1
ATOM 1490 N N . ARG B 1 8 ? 8.672 8.047 14.453 1 89.12 8 ARG B N 1
ATOM 1491 C CA . ARG B 1 8 ? 8.242 6.73 13.992 1 89.12 8 ARG B CA 1
ATOM 1492 C C . ARG B 1 8 ? 7.652 6.805 12.586 1 89.12 8 ARG B C 1
ATOM 1494 O O . ARG B 1 8 ? 7.207 7.871 12.156 1 89.12 8 ARG B O 1
ATOM 1501 N N . PRO B 1 9 ? 7.652 5.699 11.984 1 93.69 9 PRO B N 1
ATOM 1502 C CA . PRO B 1 9 ? 7.066 5.664 10.648 1 93.69 9 PRO B CA 1
ATOM 1503 C C . PRO B 1 9 ? 5.59 6.051 10.633 1 93.69 9 PRO B C 1
ATOM 1505 O O . PRO B 1 9 ? 4.812 5.566 11.461 1 93.69 9 PRO B O 1
ATOM 1508 N N . TRP B 1 10 ? 5.285 6.938 9.742 1 96 10 TRP B N 1
ATOM 1509 C CA . TRP B 1 10 ? 3.91 7.281 9.391 1 96 10 TRP B CA 1
ATOM 1510 C C . TRP B 1 10 ? 3.219 8 10.547 1 96 10 TRP B C 1
ATOM 1512 O O . TRP B 1 10 ? 1.993 7.953 10.664 1 96 10 TRP B O 1
ATOM 1522 N N . GLU B 1 11 ? 3.979 8.562 11.438 1 95.19 11 GLU B N 1
ATOM 1523 C CA . GLU B 1 11 ? 3.441 9.383 12.523 1 95.19 11 GLU B CA 1
ATOM 1524 C C . GLU B 1 11 ? 2.898 10.703 11.984 1 95.19 11 GLU B C 1
ATOM 1526 O O . GLU B 1 11 ? 1.79 11.117 12.336 1 95.19 11 GLU B O 1
ATOM 1531 N N . ARG B 1 12 ? 3.682 11.281 11.164 1 95.88 12 ARG B N 1
ATOM 1532 C CA . ARG B 1 12 ? 3.344 12.531 10.492 1 95.88 12 ARG B CA 1
ATOM 1533 C C . ARG B 1 12 ? 3.488 12.406 8.984 1 95.88 12 ARG B C 1
ATOM 1535 O O . ARG B 1 12 ? 4.516 11.93 8.492 1 95.88 12 ARG B O 1
ATOM 1542 N N . VAL B 1 13 ? 2.375 12.852 8.289 1 97.12 13 VAL B N 1
ATOM 1543 C CA . VAL B 1 13 ? 2.449 12.773 6.832 1 97.12 13 VAL B CA 1
ATOM 1544 C C . VAL B 1 13 ? 2.102 14.125 6.223 1 97.12 13 VAL B C 1
ATOM 1546 O O . VAL B 1 13 ? 1.381 14.922 6.832 1 97.12 13 VAL B O 1
ATOM 1549 N N . GLY B 1 14 ? 2.713 14.352 5.07 1 96.56 14 GLY B N 1
ATOM 1550 C CA . GLY B 1 14 ? 2.328 15.484 4.238 1 96.56 14 GLY B CA 1
ATOM 1551 C C . GLY B 1 14 ? 1.481 15.086 3.043 1 96.56 14 GLY B C 1
ATOM 1552 O O . GLY B 1 14 ? 1.724 14.047 2.422 1 96.56 14 GLY B O 1
ATOM 1553 N N . MET B 1 15 ? 0.48 15.945 2.75 1 97.62 15 MET B N 1
ATOM 1554 C CA . MET B 1 15 ? -0.414 15.656 1.631 1 97.62 15 MET B CA 1
ATOM 1555 C C . MET B 1 15 ? -0.473 16.844 0.668 1 97.62 15 MET B C 1
ATOM 1557 O O . MET B 1 15 ? -0.489 18 1.097 1 97.62 15 MET B O 1
ATOM 1561 N N . ASP B 1 16 ? -0.52 16.484 -0.605 1 96 16 ASP B N 1
ATOM 1562 C CA . ASP B 1 16 ? -0.647 17.516 -1.636 1 96 16 ASP B CA 1
ATOM 1563 C C . ASP B 1 16 ? -1.297 16.953 -2.896 1 96 16 ASP B C 1
ATOM 1565 O O . ASP B 1 16 ? -1.3 15.734 -3.109 1 96 16 ASP B O 1
ATOM 1569 N N . LEU B 1 17 ? -1.906 17.859 -3.607 1 96.31 17 LEU B N 1
ATOM 1570 C CA . LEU B 1 17 ? -2.418 17.531 -4.93 1 96.31 17 LEU B CA 1
ATOM 1571 C C . LEU B 1 17 ? -1.504 18.078 -6.023 1 96.31 17 LEU B C 1
ATOM 1573 O O . LEU B 1 17 ? -0.943 19.156 -5.879 1 96.31 17 LEU B O 1
ATOM 1577 N N . PHE B 1 18 ? -1.36 17.281 -7.047 1 95.5 18 PHE B N 1
ATOM 1578 C CA . PHE B 1 18 ? -0.562 17.781 -8.164 1 95.5 18 PHE B CA 1
ATOM 1579 C C . PHE B 1 18 ? -1.076 17.234 -9.484 1 95.5 18 PHE B C 1
ATOM 1581 O O . PHE B 1 18 ? -1.792 16.234 -9.508 1 95.5 18 PHE B O 1
ATOM 1588 N N . GLN B 1 19 ? -0.713 17.938 -10.484 1 94.81 19 GLN B N 1
ATOM 1589 C CA . GLN B 1 19 ? -1.101 17.547 -11.828 1 94.81 19 GLN B CA 1
ATOM 1590 C C . GLN B 1 19 ? 0.097 17 -12.609 1 94.81 19 GLN B C 1
ATOM 1592 O O . GLN B 1 19 ? 1.198 17.547 -12.523 1 94.81 19 GLN B O 1
ATOM 1597 N N . TYR B 1 20 ? -0.134 15.922 -13.336 1 92.62 20 TYR B N 1
ATOM 1598 C CA . TYR B 1 20 ? 0.867 15.344 -14.227 1 92.62 20 TYR B CA 1
ATOM 1599 C C . TYR B 1 20 ? 0.216 14.75 -15.469 1 92.62 20 TYR B C 1
ATOM 1601 O O . TYR B 1 20 ? -0.705 13.938 -15.367 1 92.62 20 TYR B O 1
ATOM 1609 N N . LYS B 1 21 ? 0.68 15.078 -16.688 1 90.25 21 LYS B N 1
ATOM 1610 C CA . LYS B 1 21 ? 0.155 14.633 -17.984 1 90.25 21 LYS B CA 1
ATOM 1611 C C . LYS B 1 21 ? -1.369 14.703 -18 1 90.25 21 LYS B C 1
ATOM 1613 O O . LYS B 1 21 ? -2.035 13.734 -18.359 1 90.25 21 LYS B O 1
ATOM 1618 N N . SER B 1 22 ? -2 15.742 -17.516 1 91.31 22 SER B N 1
ATOM 1619 C CA . SER B 1 22 ? -3.408 16.125 -17.578 1 91.31 22 SER B CA 1
ATOM 1620 C C . SER B 1 22 ? -4.246 15.305 -16.594 1 91.31 22 SER B C 1
ATOM 1622 O O . SER B 1 22 ? -5.465 15.219 -16.734 1 91.31 22 SER B O 1
ATOM 1624 N N . ARG B 1 23 ? -3.572 14.688 -15.719 1 93.19 23 ARG B N 1
ATOM 1625 C CA . ARG B 1 23 ? -4.262 13.953 -14.664 1 93.19 23 ARG B CA 1
ATOM 1626 C C . ARG B 1 23 ? -3.906 14.508 -13.289 1 93.19 23 ARG B C 1
ATOM 1628 O O . ARG B 1 23 ? -2.812 15.047 -13.094 1 93.19 23 ARG B O 1
ATOM 1635 N N . VAL B 1 24 ? -4.879 14.391 -12.367 1 96 24 VAL B N 1
ATOM 1636 C CA . VAL B 1 24 ? -4.664 14.898 -11.016 1 96 24 VAL B CA 1
ATOM 1637 C C . VAL B 1 24 ? -4.359 13.742 -10.07 1 96 24 VAL B C 1
ATOM 1639 O O . VAL B 1 24 ? -5.004 12.695 -10.141 1 96 24 VAL B O 1
ATOM 1642 N N . TYR B 1 25 ? -3.363 13.984 -9.258 1 96.75 25 TYR B N 1
ATOM 1643 C CA . TYR B 1 25 ? -2.922 12.969 -8.305 1 96.75 25 TYR B CA 1
ATOM 1644 C C . TYR B 1 25 ? -2.896 13.539 -6.887 1 96.75 25 TYR B C 1
ATOM 1646 O O . TYR B 1 25 ? -2.748 14.742 -6.695 1 96.75 25 TYR B O 1
ATOM 1654 N N . ILE B 1 26 ? -3.107 12.68 -5.945 1 97.56 26 ILE B N 1
ATOM 1655 C CA . ILE B 1 26 ? -2.775 13 -4.562 1 97.56 26 ILE B CA 1
ATOM 1656 C C . ILE B 1 26 ? -1.487 12.289 -4.16 1 97.56 26 ILE B C 1
ATOM 1658 O O . ILE B 1 26 ? -1.268 11.133 -4.539 1 97.56 26 ILE B O 1
ATOM 1662 N N . ILE B 1 27 ? -0.665 13.039 -3.451 1 97.81 27 ILE B N 1
ATOM 1663 C CA . ILE B 1 27 ? 0.572 12.469 -2.926 1 97.81 27 ILE B CA 1
ATOM 1664 C C . ILE B 1 27 ? 0.583 12.578 -1.402 1 97.81 27 ILE B C 1
ATOM 1666 O O . ILE B 1 27 ? 0.147 13.586 -0.841 1 97.81 27 ILE B O 1
ATOM 1670 N N . VAL B 1 28 ? 0.987 11.492 -0.747 1 98.25 28 VAL B N 1
ATOM 1671 C CA . VAL B 1 28 ? 1.226 11.469 0.693 1 98.25 28 VAL B CA 1
ATOM 1672 C C . VAL B 1 28 ? 2.672 11.07 0.971 1 98.25 28 VAL B C 1
ATOM 1674 O O . VAL B 1 28 ? 3.16 10.07 0.44 1 98.25 28 VAL B O 1
ATOM 1677 N N . VAL B 1 29 ? 3.361 11.891 1.76 1 97.81 29 VAL B N 1
ATOM 1678 C CA . VAL B 1 29 ? 4.754 11.594 2.082 1 97.81 29 VAL B CA 1
ATOM 1679 C C . VAL B 1 29 ? 4.914 11.43 3.592 1 97.81 29 VAL B C 1
ATOM 1681 O O . VAL B 1 29 ? 4.344 12.203 4.367 1 97.81 29 VAL B O 1
ATOM 1684 N N . ASP B 1 30 ? 5.621 10.398 3.965 1 96.88 30 ASP B N 1
ATOM 1685 C CA . ASP B 1 30 ? 5.949 10.156 5.367 1 96.88 30 ASP B CA 1
ATOM 1686 C C . ASP B 1 30 ? 7.16 10.984 5.797 1 96.88 30 ASP B C 1
ATOM 1688 O O . ASP B 1 30 ? 8.227 10.883 5.191 1 96.88 30 ASP B O 1
ATOM 1692 N N . TYR B 1 31 ? 7.031 11.734 6.859 1 94.19 31 TYR B N 1
ATOM 1693 C CA . TYR B 1 31 ? 8.102 12.625 7.297 1 94.19 31 TYR B CA 1
ATOM 1694 C C . TYR B 1 31 ? 9.305 11.828 7.793 1 94.19 31 TYR B C 1
ATOM 1696 O O . TYR B 1 31 ? 10.438 12.305 7.734 1 94.19 31 TYR B O 1
ATOM 1704 N N . TYR B 1 32 ? 9.047 10.633 8.242 1 93.56 32 TYR B N 1
ATOM 1705 C CA . TYR B 1 32 ? 10.102 9.82 8.836 1 93.56 32 TYR B CA 1
ATOM 1706 C C . TYR B 1 32 ? 10.914 9.109 7.762 1 93.56 32 TYR B C 1
ATOM 1708 O O . TYR B 1 32 ? 12.133 9.273 7.688 1 93.56 32 TYR B O 1
ATOM 1716 N N . SER B 1 33 ? 10.195 8.438 6.914 1 94.38 33 SER B N 1
ATOM 1717 C CA . SER B 1 33 ? 10.852 7.531 5.977 1 94.38 33 SER B CA 1
ATOM 1718 C C . SER B 1 33 ? 11.055 8.195 4.617 1 94.38 33 SER B C 1
ATOM 1720 O O . SER B 1 33 ? 11.797 7.688 3.775 1 94.38 33 SER B O 1
ATOM 1722 N N . ARG B 1 34 ? 10.328 9.18 4.367 1 95.06 34 ARG B N 1
ATOM 1723 C CA . ARG B 1 34 ? 10.297 9.867 3.076 1 95.06 34 ARG B CA 1
ATOM 1724 C C . ARG B 1 34 ? 9.648 8.992 2.008 1 95.06 34 ARG B C 1
ATOM 1726 O O . ARG B 1 34 ? 9.703 9.32 0.819 1 95.06 34 ARG B O 1
ATOM 1733 N N . CYS B 1 35 ? 9.07 7.957 2.438 1 96.69 35 CYS B N 1
ATOM 1734 C CA . CYS B 1 35 ? 8.289 7.152 1.505 1 96.69 35 CYS B CA 1
ATOM 1735 C C . CYS B 1 35 ? 7.078 7.926 0.992 1 96.69 35 CYS B C 1
ATOM 1737 O O . CYS B 1 35 ? 6.414 8.625 1.758 1 96.69 35 CYS B O 1
ATOM 1739 N N . VAL B 1 36 ? 6.797 7.684 -0.294 1 97 36 VAL B N 1
ATOM 1740 C CA . VAL B 1 36 ? 5.703 8.43 -0.909 1 97 36 VAL B CA 1
ATOM 1741 C C . VAL B 1 36 ? 4.645 7.461 -1.43 1 97 36 VAL B C 1
ATOM 1743 O O . VAL B 1 36 ? 4.973 6.375 -1.914 1 97 36 VAL B O 1
ATOM 1746 N N . GLU B 1 37 ? 3.406 7.832 -1.229 1 96.94 37 GLU B N 1
ATOM 1747 C CA . GLU B 1 37 ? 2.262 7.199 -1.871 1 96.94 37 GLU B CA 1
ATOM 1748 C C . GLU B 1 37 ? 1.573 8.148 -2.844 1 96.94 37 GLU B C 1
ATOM 1750 O O . GLU B 1 37 ? 1.407 9.336 -2.545 1 96.94 37 GLU B O 1
ATOM 1755 N N . ILE B 1 38 ? 1.236 7.57 -4.008 1 96.56 38 ILE B N 1
ATOM 1756 C CA . ILE B 1 38 ? 0.551 8.375 -5.012 1 96.56 38 ILE B CA 1
ATOM 1757 C C . ILE B 1 38 ? -0.684 7.637 -5.516 1 96.56 38 ILE B C 1
ATOM 1759 O O . ILE B 1 38 ? -0.645 6.418 -5.719 1 96.56 38 ILE B O 1
ATOM 1763 N N . LYS B 1 39 ? -1.769 8.406 -5.723 1 95.5 39 LYS B N 1
ATOM 1764 C CA . LYS B 1 39 ? -2.975 7.852 -6.328 1 95.5 39 LYS B CA 1
ATOM 1765 C C . LYS B 1 39 ? -3.604 8.836 -7.312 1 95.5 39 LYS B C 1
ATOM 1767 O O . LYS B 1 39 ? -3.672 10.031 -7.039 1 95.5 39 LYS B O 1
ATOM 1772 N N . LYS B 1 40 ? -3.984 8.266 -8.414 1 93.56 40 LYS B N 1
ATOM 1773 C CA . LYS B 1 40 ? -4.723 9.07 -9.383 1 93.56 40 LYS B CA 1
ATOM 1774 C C . LYS B 1 40 ? -6.137 9.359 -8.891 1 93.56 40 LYS B C 1
ATOM 1776 O O . LYS B 1 40 ? -6.812 8.469 -8.367 1 93.56 40 LYS B O 1
ATOM 1781 N N . LEU B 1 41 ? -6.535 10.578 -9.031 1 95.38 41 LEU B N 1
ATOM 1782 C CA . LEU B 1 41 ? -7.887 10.953 -8.633 1 95.38 41 LEU B CA 1
ATOM 1783 C C . LEU B 1 41 ? -8.828 10.953 -9.836 1 95.38 41 LEU B C 1
ATOM 1785 O O . LEU B 1 41 ? -8.445 11.391 -10.922 1 95.38 41 LEU B O 1
ATOM 1789 N N . SER B 1 42 ? -10 10.406 -9.625 1 88 42 SER B N 1
ATOM 1790 C CA . SER B 1 42 ? -11 10.422 -10.688 1 88 42 SER B CA 1
ATOM 1791 C C . SER B 1 42 ? -11.656 11.789 -10.805 1 88 42 SER B C 1
ATOM 1793 O O . SER B 1 42 ? -12.055 12.195 -11.898 1 88 42 SER B O 1
ATOM 1795 N N . THR B 1 43 ? -11.836 12.461 -9.641 1 91.12 43 THR B N 1
ATOM 1796 C CA . THR B 1 43 ? -12.406 13.805 -9.562 1 91.12 43 THR B CA 1
ATOM 1797 C C . THR B 1 43 ? -11.672 14.641 -8.523 1 91.12 43 THR B C 1
ATOM 1799 O O . THR B 1 43 ? -10.977 14.102 -7.664 1 91.12 43 THR B O 1
ATOM 1802 N N . LEU B 1 44 ? -11.875 15.898 -8.727 1 92.06 44 LEU B N 1
ATOM 1803 C CA . LEU B 1 44 ? -11.234 16.812 -7.777 1 92.06 44 LEU B CA 1
ATOM 1804 C C . LEU B 1 44 ? -12.18 17.141 -6.625 1 92.06 44 LEU B C 1
ATOM 1806 O O . LEU B 1 44 ? -12.43 18.328 -6.348 1 92.06 44 LEU B O 1
ATOM 1810 N N . THR B 1 45 ? -12.719 16.172 -5.988 1 93.62 45 THR B N 1
ATOM 1811 C CA . THR B 1 45 ? -13.633 16.359 -4.863 1 93.62 45 THR B CA 1
ATOM 1812 C C . THR B 1 45 ? -13.008 15.844 -3.572 1 93.62 45 THR B C 1
ATOM 1814 O O . THR B 1 45 ? -12.094 15.016 -3.605 1 93.62 45 THR B O 1
ATOM 1817 N N . SER B 1 46 ? -13.516 16.359 -2.5 1 95.69 46 SER B N 1
ATOM 1818 C CA . SER B 1 46 ? -13.078 15.859 -1.199 1 95.69 46 SER B CA 1
ATOM 1819 C C . SER B 1 46 ? -13.312 14.359 -1.067 1 95.69 46 SER B C 1
ATOM 1821 O O . SER B 1 46 ? -12.5 13.648 -0.477 1 95.69 46 SER B O 1
ATOM 1823 N N . GLU B 1 47 ? -14.375 13.93 -1.678 1 95.69 47 GLU B N 1
ATOM 1824 C CA . GLU B 1 47 ? -14.727 12.516 -1.579 1 95.69 47 GLU B CA 1
ATOM 1825 C C . GLU B 1 47 ? -13.68 11.641 -2.254 1 95.69 47 GLU B C 1
ATOM 1827 O O . GLU B 1 47 ? -13.289 10.602 -1.719 1 95.69 47 GLU B O 1
ATOM 1832 N N . SER B 1 48 ? -13.289 12.062 -3.381 1 96.06 48 SER B N 1
ATOM 1833 C CA . SER B 1 48 ? -12.258 11.328 -4.105 1 96.06 48 SER B CA 1
ATOM 1834 C C . SER B 1 48 ? -10.938 11.336 -3.344 1 96.06 48 SER B C 1
ATOM 1836 O O . SER B 1 48 ? -10.266 10.305 -3.254 1 96.06 48 SER B O 1
ATOM 1838 N N . VAL B 1 49 ? -10.594 12.43 -2.771 1 97.75 49 VAL B N 1
ATOM 1839 C CA . VAL B 1 49 ? -9.383 12.562 -1.974 1 97.75 49 VAL B CA 1
ATOM 1840 C C . VAL B 1 49 ? -9.461 11.656 -0.748 1 97.75 49 VAL B C 1
ATOM 1842 O O . VAL B 1 49 ? -8.531 10.898 -0.463 1 97.75 49 VAL B O 1
ATOM 1845 N N . ILE B 1 50 ? -10.555 11.688 -0.13 1 98.12 50 ILE B N 1
ATOM 1846 C CA . ILE B 1 50 ? -10.773 10.93 1.099 1 98.12 50 ILE B CA 1
ATOM 1847 C C . ILE B 1 50 ? -10.68 9.438 0.806 1 98.12 50 ILE B C 1
ATOM 1849 O O . ILE B 1 50 ? -10.047 8.688 1.56 1 98.12 50 ILE B O 1
ATOM 1853 N N . THR B 1 51 ? -11.242 9.016 -0.275 1 95.94 51 THR B N 1
ATOM 1854 C CA . THR B 1 51 ? -11.188 7.609 -0.649 1 95.94 51 THR B CA 1
ATOM 1855 C C . THR B 1 51 ? -9.742 7.156 -0.838 1 95.94 51 THR B C 1
ATOM 1857 O O . THR B 1 51 ? -9.344 6.098 -0.347 1 95.94 51 THR B O 1
ATOM 1860 N N . SER B 1 52 ? -9 7.949 -1.482 1 97.06 52 SER B N 1
ATOM 1861 C CA . SER B 1 52 ? -7.59 7.641 -1.702 1 97.06 52 SER B CA 1
ATOM 1862 C C . SER B 1 52 ? -6.824 7.582 -0.383 1 97.06 52 SER B C 1
ATOM 1864 O O . SER B 1 52 ? -5.992 6.695 -0.181 1 97.06 52 SER B O 1
ATOM 1866 N N . LEU B 1 53 ? -7.137 8.469 0.467 1 98.44 53 LEU B N 1
ATOM 1867 C CA . LEU B 1 53 ? -6.461 8.516 1.759 1 98.44 53 LEU B CA 1
ATOM 1868 C C . LEU B 1 53 ? -6.848 7.316 2.617 1 98.44 53 LEU B C 1
ATOM 1870 O O . LEU B 1 53 ? -6.004 6.75 3.316 1 98.44 53 LEU B O 1
ATOM 1874 N N . LYS B 1 54 ? -8.109 6.969 2.568 1 97.44 54 LYS B N 1
ATOM 1875 C CA . LYS B 1 54 ? -8.547 5.789 3.307 1 97.44 54 LYS B CA 1
ATOM 1876 C C . LYS B 1 54 ? -7.77 4.551 2.867 1 97.44 54 LYS B C 1
ATOM 1878 O O . LYS B 1 54 ? -7.367 3.734 3.701 1 97.44 54 LYS B O 1
ATOM 1883 N N . GLU B 1 55 ? -7.543 4.434 1.604 1 96 55 GLU B N 1
ATOM 1884 C CA . GLU B 1 55 ? -6.773 3.311 1.081 1 96 55 GLU B CA 1
ATOM 1885 C C . GLU B 1 55 ? -5.344 3.324 1.614 1 96 55 GLU B C 1
ATOM 1887 O O . GLU B 1 55 ? -4.84 2.301 2.082 1 96 55 GLU B O 1
ATOM 1892 N N . MET B 1 56 ? -4.734 4.441 1.579 1 97.56 56 MET B N 1
ATOM 1893 C CA . MET B 1 56 ? -3.352 4.57 2.025 1 97.56 56 MET B CA 1
ATOM 1894 C C . MET B 1 56 ? -3.24 4.32 3.525 1 97.56 56 MET B C 1
ATOM 1896 O O 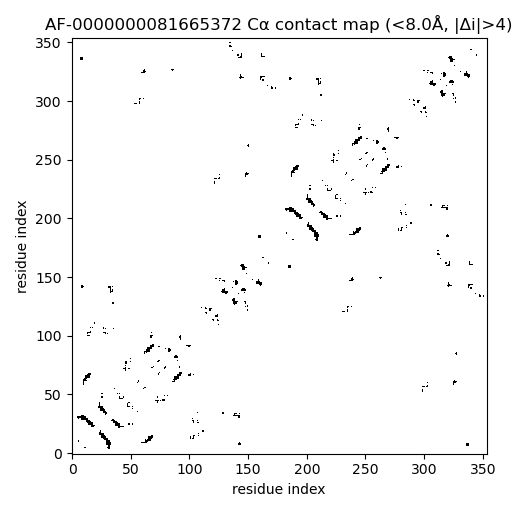. MET B 1 56 ? -2.295 3.674 3.982 1 97.56 56 MET B O 1
ATOM 1900 N N . PHE B 1 57 ? -4.23 4.84 4.254 1 97.88 57 PHE B N 1
ATOM 1901 C CA . PHE B 1 57 ? -4.211 4.691 5.703 1 97.88 57 PHE B CA 1
ATOM 1902 C C . PHE B 1 57 ? -4.48 3.244 6.102 1 97.88 57 PHE B C 1
ATOM 1904 O O . PHE B 1 57 ? -3.977 2.771 7.121 1 97.88 57 PHE B O 1
ATOM 1911 N N . THR B 1 58 ? -5.188 2.551 5.301 1 95.88 58 THR B N 1
ATOM 1912 C CA . THR B 1 58 ? -5.375 1.12 5.52 1 95.88 58 THR B CA 1
ATOM 1913 C C . THR B 1 58 ? -4.059 0.37 5.359 1 95.88 58 THR B C 1
ATOM 1915 O O . THR B 1 58 ? -3.779 -0.572 6.105 1 95.88 58 THR B O 1
ATOM 1918 N N . GLU B 1 59 ? -3.266 0.811 4.492 1 95.38 59 GLU B N 1
ATOM 1919 C CA . GLU B 1 59 ? -2.033 0.112 4.137 1 95.38 59 GLU B CA 1
ATOM 1920 C C . GLU B 1 59 ? -0.931 0.385 5.156 1 95.38 59 GLU B C 1
ATOM 1922 O O . GLU B 1 59 ? -0.158 -0.513 5.496 1 95.38 59 GLU B O 1
ATOM 1927 N N . HIS B 1 60 ? -0.893 1.616 5.652 1 96.75 60 HIS B N 1
ATOM 1928 C CA . HIS B 1 60 ? 0.257 1.988 6.469 1 96.75 60 HIS B CA 1
ATOM 1929 C C . HIS B 1 60 ? -0.172 2.371 7.883 1 96.75 60 HIS B C 1
ATOM 1931 O O . HIS B 1 60 ? 0.671 2.67 8.734 1 96.75 60 HIS B O 1
ATOM 1937 N N . GLY B 1 61 ? -1.486 2.361 8.125 1 96.56 61 GLY B N 1
ATOM 1938 C CA . GLY B 1 61 ? -2.029 2.852 9.375 1 96.56 61 GLY B CA 1
ATOM 1939 C C . GLY B 1 61 ? -2.527 4.281 9.297 1 96.56 61 GLY B C 1
ATOM 1940 O O . GLY B 1 61 ? -2.246 4.988 8.32 1 96.56 61 GLY B O 1
ATOM 1941 N N . ILE B 1 62 ? -3.275 4.629 10.344 1 97.69 62 ILE B N 1
ATOM 1942 C CA . ILE B 1 62 ? -3.734 6.012 10.43 1 97.69 62 ILE B CA 1
ATOM 1943 C C . ILE B 1 62 ? -2.633 6.883 11.023 1 97.69 62 ILE B C 1
ATOM 1945 O O . ILE B 1 62 ? -2.092 6.574 12.086 1 97.69 62 ILE B O 1
ATOM 1949 N N . PRO B 1 63 ? -2.25 7.941 10.305 1 97.25 63 PRO B N 1
ATOM 1950 C CA . PRO B 1 63 ? -1.251 8.82 10.914 1 97.25 63 PRO B CA 1
ATOM 1951 C C . PRO B 1 63 ? -1.782 9.555 12.141 1 97.25 63 PRO B C 1
ATOM 1953 O O . PRO B 1 63 ? -2.996 9.609 12.359 1 97.25 63 PRO B O 1
ATOM 1956 N N . GLU B 1 64 ? -0.834 10.07 12.945 1 95.44 64 GLU B N 1
ATOM 1957 C CA . GLU B 1 64 ? -1.256 10.938 14.047 1 95.44 64 GLU B CA 1
ATOM 1958 C C . GLU B 1 64 ? -1.562 12.344 13.547 1 95.44 64 GLU B C 1
ATOM 1960 O O . GLU B 1 64 ? -2.529 12.969 13.992 1 95.44 64 GLU B O 1
ATOM 1965 N N . ILE B 1 65 ? -0.68 12.766 12.586 1 95.44 65 ILE B N 1
ATOM 1966 C CA . ILE B 1 65 ? -0.807 14.125 12.062 1 95.44 65 ILE B CA 1
ATOM 1967 C C . ILE B 1 65 ? -0.696 14.102 10.547 1 95.44 65 ILE B C 1
ATOM 1969 O O . ILE B 1 65 ? 0.193 13.453 9.984 1 95.44 65 ILE B O 1
ATOM 1973 N N . ALA B 1 66 ? -1.625 14.758 9.891 1 96.75 66 ALA B N 1
ATOM 1974 C CA . ALA B 1 66 ? -1.553 14.977 8.445 1 96.75 66 ALA B CA 1
ATOM 1975 C C . ALA B 1 66 ? -1.539 16.469 8.109 1 96.75 66 ALA B C 1
ATOM 1977 O O . ALA B 1 66 ? -2.367 17.219 8.609 1 96.75 66 ALA B O 1
ATOM 1978 N N . MET B 1 67 ? -0.549 16.797 7.293 1 95.56 67 MET B N 1
ATOM 1979 C CA . MET B 1 67 ? -0.396 18.188 6.891 1 95.56 67 MET B CA 1
ATOM 1980 C C . MET B 1 67 ? -0.79 18.375 5.43 1 95.56 67 MET B C 1
ATOM 1982 O O . MET B 1 67 ? -0.468 17.547 4.582 1 95.56 67 MET B O 1
ATOM 1986 N N . SER B 1 68 ? -1.521 19.453 5.125 1 94.94 68 SER B N 1
ATOM 1987 C CA . SER B 1 68 ? -1.838 19.797 3.744 1 94.94 68 SER B CA 1
ATOM 1988 C C . SER B 1 68 ? -1.947 21.312 3.572 1 94.94 68 SER B C 1
ATOM 1990 O O . SER B 1 68 ? -1.849 22.062 4.547 1 94.94 68 SER B O 1
ATOM 1992 N N . ASP B 1 69 ? -2.051 21.734 2.381 1 90.06 69 ASP B N 1
ATOM 1993 C CA . ASP B 1 69 ? -2.42 23.141 2.174 1 90.06 69 ASP B CA 1
ATOM 1994 C C . ASP B 1 69 ? -3.902 23.359 2.463 1 90.06 69 ASP B C 1
ATOM 1996 O O . ASP B 1 69 ? -4.598 22.453 2.918 1 90.06 69 ASP B O 1
ATOM 2000 N N . ASN B 1 70 ? -4.355 24.578 2.275 1 87.38 70 ASN B N 1
ATOM 2001 C CA . ASN B 1 70 ? -5.742 24.891 2.6 1 87.38 70 ASN B CA 1
ATOM 2002 C C . ASN B 1 70 ? -6.629 24.859 1.36 1 87.38 70 ASN B C 1
ATOM 2004 O O . ASN B 1 70 ? -7.547 25.672 1.226 1 87.38 70 ASN B O 1
ATOM 2008 N N . GLY B 1 71 ? -6.379 23.922 0.475 1 89 71 GLY B N 1
ATOM 2009 C CA . GLY B 1 71 ? -7.238 23.781 -0.687 1 89 71 GLY B CA 1
ATOM 2010 C C . GLY B 1 71 ? -8.633 23.297 -0.337 1 89 71 GLY B C 1
ATOM 2011 O O . GLY B 1 71 ? -8.844 22.688 0.709 1 89 71 GLY B O 1
ATOM 2012 N N . PRO B 1 72 ? -9.523 23.547 -1.182 1 92.38 72 PRO B N 1
ATOM 2013 C CA . PRO B 1 72 ? -10.93 23.25 -0.89 1 92.38 72 PRO B CA 1
ATOM 2014 C C . PRO B 1 72 ? -11.156 21.766 -0.579 1 92.38 72 PRO B C 1
ATOM 2016 O O . PRO B 1 72 ? -12.055 21.422 0.191 1 92.38 72 PRO B O 1
ATOM 2019 N N . GLN B 1 73 ? -10.375 20.906 -1.178 1 94 73 GLN B N 1
ATOM 2020 C CA . GLN B 1 73 ? -10.523 19.469 -0.938 1 94 73 GLN B CA 1
ATOM 2021 C C . GLN B 1 73 ? -10.156 19.109 0.499 1 94 73 GLN B C 1
ATOM 2023 O O . GLN B 1 73 ? -10.688 18.156 1.06 1 94 73 GLN B O 1
ATOM 2028 N N . PHE B 1 74 ? -9.289 19.891 1.095 1 95.25 74 PHE B N 1
ATOM 2029 C CA . PHE B 1 74 ? -8.773 19.578 2.422 1 95.25 74 PHE B CA 1
ATOM 2030 C C . PHE B 1 74 ? -9.492 20.391 3.488 1 95.25 74 PHE B C 1
ATOM 2032 O O . PHE B 1 74 ? -9.453 20.062 4.672 1 95.25 74 PHE B O 1
ATOM 2039 N N . SER B 1 75 ? -10.117 21.469 3.119 1 92.31 75 SER B N 1
ATOM 2040 C CA . SER B 1 75 ? -10.758 22.359 4.09 1 92.31 75 SER B CA 1
ATOM 2041 C C . SER B 1 75 ? -12.266 22.125 4.137 1 92.31 75 SER B C 1
ATOM 2043 O O . SER B 1 75 ? -12.984 22.859 4.812 1 92.31 75 SER B O 1
ATOM 2045 N N . SER B 1 76 ? -12.805 21.172 3.463 1 93.88 76 SER B N 1
ATOM 2046 C CA . SER B 1 76 ? -14.227 20.875 3.395 1 93.88 76 SER B CA 1
ATOM 2047 C C . SER B 1 76 ? -14.727 20.25 4.691 1 93.88 76 SER B C 1
ATOM 2049 O O . SER B 1 76 ? -13.93 19.719 5.477 1 93.88 76 SER B O 1
ATOM 2051 N N . GLU B 1 77 ? -15.992 20.359 4.84 1 95.94 77 GLU B N 1
ATOM 2052 C CA . GLU B 1 77 ? -16.625 19.703 5.984 1 95.94 77 GLU B CA 1
ATOM 2053 C C . GLU B 1 77 ? -16.469 18.188 5.906 1 95.94 77 GLU B C 1
ATOM 2055 O O . GLU B 1 77 ? -16.297 17.516 6.934 1 95.94 77 GLU B O 1
ATOM 2060 N N . PHE B 1 78 ? -16.516 17.672 4.711 1 96.44 78 PHE B N 1
ATOM 2061 C CA . PHE B 1 78 ? -16.344 16.234 4.508 1 96.44 78 PHE B CA 1
ATOM 2062 C C . PHE B 1 78 ? -14.977 15.781 5.004 1 96.44 78 PHE B C 1
ATOM 2064 O O . PHE B 1 78 ? -14.859 14.742 5.66 1 96.44 78 PHE B O 1
ATOM 2071 N N . PHE B 1 79 ? -14.008 16.578 4.793 1 97.75 79 PHE B N 1
ATOM 2072 C CA . PHE B 1 79 ? -12.656 16.219 5.207 1 97.75 79 PHE B CA 1
ATOM 2073 C C . PHE B 1 79 ? -12.516 16.297 6.723 1 97.75 79 PHE B C 1
ATOM 2075 O O . PHE B 1 79 ? -11.875 15.438 7.34 1 97.75 79 PHE B O 1
ATOM 2082 N N . SER B 1 80 ? -13.078 17.344 7.254 1 97.06 80 SER B N 1
ATOM 2083 C CA . SER B 1 80 ? -13.031 17.484 8.711 1 97.06 80 SER B CA 1
ATOM 2084 C C . SER B 1 80 ? -13.719 16.312 9.398 1 97.06 80 SER B C 1
ATOM 2086 O O . SER B 1 80 ? -13.234 15.812 10.414 1 97.06 80 SER B O 1
ATOM 2088 N N . GLN B 1 81 ? -14.789 15.867 8.891 1 97.81 81 GLN B N 1
ATOM 2089 C CA . GLN B 1 81 ? -15.492 14.703 9.422 1 97.81 81 GLN B CA 1
ATOM 2090 C C . GLN B 1 81 ? -14.648 13.438 9.266 1 97.81 81 GLN B C 1
ATOM 2092 O O . GLN B 1 81 ? -14.594 12.609 10.18 1 97.81 81 GLN B O 1
ATOM 2097 N N . PHE B 1 82 ? -14.039 13.336 8.125 1 98.25 82 PHE B N 1
ATOM 2098 C CA . PHE B 1 82 ? -13.133 12.219 7.867 1 98.25 82 PHE B CA 1
ATOM 2099 C C . PHE B 1 82 ? -12.023 12.18 8.906 1 98.25 82 PHE B C 1
ATOM 2101 O O . PHE B 1 82 ? -11.75 11.125 9.492 1 98.25 82 PHE B O 1
ATOM 2108 N N . ALA B 1 83 ? -11.406 13.297 9.164 1 98.19 83 ALA B N 1
ATOM 2109 C CA . ALA B 1 83 ? -10.328 13.383 10.141 1 98.19 83 ALA B CA 1
ATOM 2110 C C . ALA B 1 83 ? -10.812 12.984 11.531 1 98.19 83 ALA B C 1
ATOM 2112 O O . ALA B 1 83 ? -10.117 12.281 12.266 1 98.19 83 ALA B O 1
ATOM 2113 N N . ALA B 1 84 ? -11.992 13.422 11.859 1 97.44 84 ALA B N 1
ATOM 2114 C CA . ALA B 1 84 ? -12.57 13.125 13.164 1 97.44 84 ALA B CA 1
ATOM 2115 C C . ALA B 1 84 ? -12.859 11.641 13.312 1 97.44 84 ALA B C 1
ATOM 2117 O O . ALA B 1 84 ? -12.531 11.031 14.336 1 97.44 84 ALA B O 1
ATOM 2118 N N . ILE B 1 85 ? -13.438 11 12.305 1 96.12 85 ILE B N 1
ATOM 2119 C CA . ILE B 1 85 ? -13.812 9.594 12.336 1 96.12 85 ILE B CA 1
ATOM 2120 C C . ILE B 1 85 ? -12.562 8.719 12.383 1 96.12 85 ILE B C 1
ATOM 2122 O O . ILE B 1 85 ? -12.508 7.746 13.141 1 96.12 85 ILE B O 1
ATOM 2126 N N . TYR B 1 86 ? -11.57 9.078 11.586 1 97.56 86 TYR B N 1
ATOM 2127 C CA . TYR B 1 86 ? -10.336 8.297 11.508 1 97.56 86 TYR B CA 1
ATOM 2128 C C . TYR B 1 86 ? -9.375 8.695 12.625 1 97.56 86 TYR B C 1
ATOM 2130 O O . TYR B 1 86 ? -8.312 8.086 12.781 1 97.56 86 TYR B O 1
ATOM 2138 N N . ARG B 1 87 ? -9.664 9.719 13.367 1 96.75 87 ARG B N 1
ATOM 2139 C CA . ARG B 1 87 ? -8.984 10.117 14.594 1 96.75 87 ARG B CA 1
ATOM 2140 C C . ARG B 1 87 ? -7.543 10.516 14.32 1 96.75 87 ARG B C 1
ATOM 2142 O O . ARG B 1 87 ? -6.621 10.031 14.984 1 96.75 87 ARG B O 1
ATOM 2149 N N . PHE B 1 88 ? -7.363 11.398 13.445 1 97.12 88 PHE B N 1
ATOM 2150 C CA . PHE B 1 88 ? -6.07 12.039 13.258 1 97.12 88 PHE B CA 1
ATOM 2151 C C . PHE B 1 88 ? -6.215 13.555 13.25 1 97.12 88 PHE B C 1
ATOM 2153 O O . PHE B 1 88 ? -7.312 14.086 13.062 1 97.12 88 PHE B O 1
ATOM 2160 N N . VAL B 1 89 ? -5.102 14.234 13.539 1 96.62 89 VAL B N 1
ATOM 2161 C CA . VAL B 1 89 ? -5.094 15.695 13.531 1 96.62 89 VAL B CA 1
ATOM 2162 C C . VAL B 1 89 ? -4.711 16.203 12.148 1 96.62 89 VAL B C 1
ATOM 2164 O O . VAL B 1 89 ? -3.67 15.828 11.609 1 96.62 89 VAL B O 1
ATOM 2167 N N . HIS B 1 90 ? -5.578 16.984 11.586 1 96.31 90 HIS B N 1
ATOM 2168 C CA . HIS B 1 90 ? -5.301 17.609 10.297 1 96.31 90 HIS B CA 1
ATOM 2169 C C . HIS B 1 90 ? -4.875 19.062 10.469 1 96.31 90 HIS B C 1
ATOM 2171 O O . HIS B 1 90 ? -5.609 19.875 11.039 1 96.31 90 HIS B O 1
ATOM 2177 N N . ILE B 1 91 ? -3.656 19.344 9.992 1 93.25 91 ILE B N 1
ATOM 2178 C CA . ILE B 1 91 ? -3.139 20.703 10.078 1 93.25 91 ILE B CA 1
ATOM 2179 C C . ILE B 1 91 ? -2.994 21.297 8.672 1 93.25 91 ILE B C 1
ATOM 2181 O O . ILE B 1 91 ? -2.35 20.703 7.809 1 93.25 91 ILE B O 1
ATOM 2185 N N . THR B 1 92 ? -3.631 22.391 8.43 1 89.94 92 THR B N 1
ATOM 2186 C CA . THR B 1 92 ? -3.525 23.047 7.133 1 89.94 92 THR B CA 1
ATOM 2187 C C . THR B 1 92 ? -2.545 24.203 7.188 1 89.94 92 THR B C 1
ATOM 2189 O O . THR B 1 92 ? -2.395 24.844 8.227 1 89.94 92 THR B O 1
ATOM 2192 N N . SER B 1 93 ? -1.799 24.328 6.156 1 80.38 93 SER B N 1
ATOM 2193 C CA . SER B 1 93 ? -0.884 25.453 6.082 1 80.38 93 SER B CA 1
ATOM 2194 C C . SER B 1 93 ? -1.623 26.75 5.723 1 80.38 93 SER B C 1
ATOM 2196 O O . SER B 1 93 ? -2.629 26.703 5.008 1 80.38 93 SER B O 1
ATOM 2198 N N . SER B 1 94 ? -1.432 27.812 6.523 1 68.06 94 SER B N 1
ATOM 2199 C CA . SER B 1 94 ? -2.039 29.109 6.281 1 68.06 94 SER B CA 1
ATOM 2200 C C . SER B 1 94 ? -1.137 29.984 5.418 1 68.06 94 SER B C 1
ATOM 2202 O O . SER B 1 94 ? 0.07 29.75 5.332 1 68.06 94 SER B O 1
ATOM 2204 N N . PRO B 1 95 ? -1.814 30.828 4.586 1 62.41 95 PRO B N 1
ATOM 2205 C CA . PRO B 1 95 ? -1.028 31.797 3.82 1 62.41 95 PRO B CA 1
ATOM 2206 C C . PRO B 1 95 ? 0.116 32.406 4.633 1 62.41 95 PRO B C 1
ATOM 2208 O O . PRO B 1 95 ? 1.162 32.75 4.074 1 62.41 95 PRO B O 1
ATOM 2211 N N . ARG B 1 96 ? -0.049 32.469 5.91 1 58.22 96 ARG B N 1
ATOM 2212 C CA . ARG B 1 96 ? 0.951 33.125 6.742 1 58.22 96 ARG B CA 1
ATOM 2213 C C . ARG B 1 96 ? 2.092 32.188 7.086 1 58.22 96 ARG B C 1
ATOM 2215 O O . ARG B 1 96 ? 3.205 32.625 7.383 1 58.22 96 ARG B O 1
ATOM 2222 N N . TYR B 1 97 ? 1.806 30.875 6.965 1 61.03 97 TYR B N 1
ATOM 2223 C CA . TYR B 1 97 ? 2.846 29.922 7.305 1 61.03 97 TYR B CA 1
ATOM 2224 C C . TYR B 1 97 ? 2.994 28.859 6.211 1 61.03 97 TYR B C 1
ATOM 2226 O O . TYR B 1 97 ? 2.6 27.703 6.395 1 61.03 97 TYR B O 1
ATOM 2234 N N . PRO B 1 98 ? 3.488 29.344 5.062 1 57.66 98 PRO B N 1
ATOM 2235 C CA . PRO B 1 98 ? 3.582 28.531 3.846 1 57.66 98 PRO B CA 1
ATOM 2236 C C . PRO B 1 98 ? 4.492 27.328 4.016 1 57.66 98 PRO B C 1
ATOM 2238 O O . PRO B 1 98 ? 4.309 26.297 3.344 1 57.66 98 PRO B O 1
ATOM 2241 N N . ARG B 1 99 ? 5.367 27.344 5.02 1 61.09 99 ARG B N 1
ATOM 2242 C CA . ARG B 1 99 ? 6.426 26.344 5.086 1 61.09 99 ARG B CA 1
ATOM 2243 C C . ARG B 1 99 ? 5.926 25.062 5.723 1 61.09 99 ARG B C 1
ATOM 2245 O O . ARG B 1 99 ? 6.637 24.047 5.734 1 61.09 99 ARG B O 1
ATOM 2252 N N . SER B 1 100 ? 4.621 25.062 5.996 1 67.12 100 SER B N 1
ATOM 2253 C CA . SER B 1 100 ? 4.168 23.906 6.766 1 67.12 100 SER B CA 1
ATOM 2254 C C . SER B 1 100 ? 3.951 22.703 5.871 1 67.12 100 SER B C 1
ATOM 2256 O O . SER B 1 100 ? 3.979 21.562 6.34 1 67.12 100 SER B O 1
ATOM 2258 N N . ASN B 1 101 ? 3.936 22.938 4.539 1 82.12 101 ASN B N 1
ATOM 2259 C CA . ASN B 1 101 ? 3.705 21.797 3.648 1 82.12 101 ASN B CA 1
ATOM 2260 C C . ASN B 1 101 ? 4.906 21.547 2.746 1 82.12 101 ASN B C 1
ATOM 2262 O O . ASN B 1 101 ? 4.758 21.016 1.641 1 82.12 101 ASN B O 1
ATOM 2266 N N . GLY B 1 102 ? 6.043 21.922 3.25 1 86.69 102 GLY B N 1
ATOM 2267 C CA . GLY B 1 102 ? 7.277 21.859 2.48 1 86.69 102 GLY B CA 1
ATOM 2268 C C . GLY B 1 102 ? 7.656 20.438 2.086 1 86.69 102 GLY B C 1
ATOM 2269 O O . GLY B 1 102 ? 8.117 20.203 0.965 1 86.69 102 GLY B O 1
ATOM 2270 N N . GLU B 1 103 ? 7.387 19.5 2.951 1 91.19 103 GLU B N 1
ATOM 2271 C CA . GLU B 1 103 ? 7.746 18.109 2.668 1 91.19 103 GLU B CA 1
ATOM 2272 C C . GLU B 1 103 ? 6.934 17.562 1.5 1 91.19 103 GLU B C 1
ATOM 2274 O O . GLU B 1 103 ? 7.473 16.875 0.63 1 91.19 103 GLU B O 1
ATOM 2279 N N . ALA B 1 104 ? 5.617 17.859 1.474 1 94.62 104 ALA B N 1
ATOM 2280 C CA . ALA B 1 104 ? 4.762 17.406 0.383 1 94.62 104 ALA B CA 1
ATOM 2281 C C . ALA B 1 104 ? 5.16 18.062 -0.938 1 94.62 104 ALA B C 1
ATOM 2283 O O . ALA B 1 104 ? 5.16 17.406 -1.984 1 94.62 104 ALA B O 1
ATOM 2284 N N . GLU B 1 105 ? 5.523 19.359 -0.871 1 91.56 105 GLU B N 1
ATOM 2285 C CA . GLU B 1 105 ? 5.965 20.062 -2.066 1 91.56 105 GLU B CA 1
ATOM 2286 C C . GLU B 1 105 ? 7.25 19.453 -2.625 1 91.56 105 GLU B C 1
ATOM 2288 O O . GLU B 1 105 ? 7.375 19.266 -3.836 1 91.56 105 GLU B O 1
ATOM 2293 N N . ARG B 1 106 ? 8.18 19.188 -1.801 1 94 106 ARG B N 1
ATOM 2294 C CA . ARG B 1 106 ? 9.422 18.547 -2.221 1 94 106 ARG B CA 1
ATOM 2295 C C . ARG B 1 106 ? 9.156 17.156 -2.803 1 94 106 ARG B C 1
ATOM 2297 O O . ARG B 1 106 ? 9.766 16.766 -3.799 1 94 106 ARG B O 1
ATOM 2304 N N . ALA B 1 107 ? 8.258 16.422 -2.18 1 96.06 107 ALA B N 1
ATOM 2305 C CA . ALA B 1 107 ? 7.902 15.086 -2.662 1 96.06 107 ALA B CA 1
ATOM 2306 C C . ALA B 1 107 ? 7.305 15.156 -4.066 1 96.06 107 ALA B C 1
ATOM 2308 O O . ALA B 1 107 ? 7.605 14.312 -4.914 1 96.06 107 ALA B O 1
ATOM 2309 N N . VAL B 1 108 ? 6.496 16.172 -4.32 1 96.31 108 VAL B N 1
ATOM 2310 C CA . VAL B 1 108 ? 5.887 16.344 -5.637 1 96.31 108 VAL B CA 1
ATOM 2311 C C . VAL B 1 108 ? 6.98 16.562 -6.688 1 96.31 108 VAL B C 1
ATOM 2313 O O . VAL B 1 108 ? 6.949 15.938 -7.754 1 96.31 108 VAL B O 1
ATOM 2316 N N . GLN B 1 109 ? 7.895 17.344 -6.324 1 95.38 109 GLN B N 1
ATOM 2317 C CA . GLN B 1 109 ? 8.992 17.609 -7.25 1 95.38 109 GLN B CA 1
ATOM 2318 C C . GLN B 1 109 ? 9.797 16.344 -7.516 1 95.38 109 GLN B C 1
ATOM 2320 O O . GLN B 1 109 ? 10.133 16.031 -8.664 1 95.38 109 GLN B O 1
ATOM 2325 N N . THR B 1 110 ? 10.109 15.641 -6.465 1 94.69 110 THR B N 1
ATOM 2326 C CA . THR B 1 110 ? 10.852 14.391 -6.574 1 94.69 110 THR B CA 1
ATOM 2327 C C . THR B 1 110 ? 10.133 13.406 -7.488 1 94.69 110 THR B C 1
ATOM 2329 O O . THR B 1 110 ? 10.742 12.828 -8.391 1 94.69 110 THR B O 1
ATOM 2332 N N . VAL B 1 111 ? 8.875 13.258 -7.332 1 95.06 111 VAL B N 1
ATOM 2333 C CA . VAL B 1 111 ? 8.078 12.297 -8.086 1 95.06 111 VAL B CA 1
ATOM 2334 C C . VAL B 1 111 ? 7.992 12.719 -9.547 1 95.06 111 VAL B C 1
ATOM 2336 O O . VAL B 1 111 ? 8.133 11.891 -10.453 1 95.06 111 VAL B O 1
ATOM 2339 N N . LYS B 1 112 ? 7.754 13.953 -9.766 1 94.81 112 LYS B N 1
ATOM 2340 C CA . LYS B 1 112 ? 7.676 14.43 -11.141 1 94.81 112 LYS B CA 1
ATOM 2341 C C . LYS B 1 112 ? 8.977 14.164 -11.891 1 94.81 112 LYS B C 1
ATOM 2343 O O . LYS B 1 112 ? 8.961 13.742 -13.047 1 94.81 112 LYS B O 1
ATOM 2348 N N . ASP B 1 113 ? 10.078 14.43 -11.219 1 94.12 113 ASP B N 1
ATOM 2349 C CA . ASP B 1 113 ? 11.375 14.172 -11.836 1 94.12 113 ASP B CA 1
ATOM 2350 C C . ASP B 1 113 ? 11.562 12.688 -12.125 1 94.12 113 ASP B C 1
ATOM 2352 O O . ASP B 1 113 ? 12.102 12.32 -13.172 1 94.12 113 ASP B O 1
ATOM 2356 N N . LEU B 1 114 ? 11.117 11.883 -11.211 1 92.62 114 LEU B N 1
ATOM 2357 C CA . LEU B 1 114 ? 11.195 10.43 -11.367 1 92.62 114 LEU B CA 1
ATOM 2358 C C . LEU B 1 114 ? 10.359 9.961 -12.555 1 92.62 114 LEU B C 1
ATOM 2360 O O . LEU B 1 114 ? 10.789 9.102 -13.32 1 92.62 114 LEU B O 1
ATOM 2364 N N . LEU B 1 115 ? 9.211 10.508 -12.703 1 90.19 115 LEU B N 1
ATOM 2365 C CA . LEU B 1 115 ? 8.266 10.086 -13.742 1 90.19 115 LEU B CA 1
ATOM 2366 C C . LEU B 1 115 ? 8.742 10.523 -15.117 1 90.19 115 LEU B C 1
ATOM 2368 O O . LEU B 1 115 ? 8.453 9.867 -16.125 1 90.19 115 LEU B O 1
ATOM 2372 N N . LYS B 1 116 ? 9.422 11.578 -15.156 1 89.75 116 LYS B N 1
ATOM 2373 C CA . LYS B 1 116 ? 9.961 12.078 -16.422 1 89.75 116 LYS B CA 1
ATOM 2374 C C . LYS B 1 116 ? 11.055 11.156 -16.953 1 89.75 116 LYS B C 1
ATOM 2376 O O . LYS B 1 116 ? 11.211 11 -18.172 1 89.75 116 LYS B O 1
ATOM 2381 N N . LYS B 1 117 ? 11.75 10.516 -16.078 1 87.94 117 LYS B N 1
ATOM 2382 C CA . LYS B 1 117 ? 12.945 9.758 -16.438 1 87.94 117 LYS B CA 1
ATOM 2383 C C . LYS B 1 117 ? 12.602 8.297 -16.719 1 87.94 117 LYS B C 1
ATOM 2385 O O . LYS B 1 117 ? 13.43 7.543 -17.234 1 87.94 117 LYS B O 1
ATOM 2390 N N . ASN B 1 118 ? 11.414 7.898 -16.312 1 83.88 118 ASN B N 1
ATOM 2391 C CA . ASN B 1 118 ? 11.055 6.488 -16.391 1 83.88 118 ASN B CA 1
ATOM 2392 C C . ASN B 1 118 ? 9.766 6.285 -17.172 1 83.88 118 ASN B C 1
ATOM 2394 O O . ASN B 1 118 ? 8.836 7.09 -17.078 1 83.88 118 ASN B O 1
ATOM 2398 N N . GLU B 1 119 ? 9.828 5.297 -17.906 1 85.5 119 GLU B N 1
ATOM 2399 C CA . GLU B 1 119 ? 8.656 5.004 -18.734 1 85.5 119 GLU B CA 1
ATOM 2400 C C . GLU B 1 119 ? 7.535 4.391 -17.906 1 85.5 119 GLU B C 1
ATOM 2402 O O . GLU B 1 119 ? 6.359 4.707 -18.109 1 85.5 119 GLU B O 1
ATOM 2407 N N . ASP B 1 120 ? 7.918 3.551 -17.016 1 92.81 120 ASP B N 1
ATOM 2408 C CA . ASP B 1 120 ? 6.93 2.928 -16.141 1 92.81 120 ASP B CA 1
ATOM 2409 C C . ASP B 1 120 ? 6.898 3.617 -14.773 1 92.81 120 ASP B C 1
ATOM 2411 O O . ASP B 1 120 ? 7.82 3.461 -13.969 1 92.81 120 ASP B O 1
ATOM 2415 N N . PRO B 1 121 ? 5.812 4.312 -14.484 1 92.25 121 PRO B N 1
ATOM 2416 C CA . PRO B 1 121 ? 5.762 5.086 -13.242 1 92.25 121 PRO B CA 1
ATOM 2417 C C . PRO B 1 121 ? 5.82 4.207 -12 1 92.25 121 PRO B C 1
ATOM 2419 O O . PRO B 1 121 ? 6.355 4.625 -10.969 1 92.25 121 PRO B O 1
ATOM 2422 N N . TYR B 1 122 ? 5.301 3.025 -12.109 1 95.44 122 TYR B N 1
ATOM 2423 C CA . TYR B 1 122 ? 5.273 2.131 -10.961 1 95.44 122 TYR B CA 1
ATOM 2424 C C . TYR B 1 122 ? 6.676 1.624 -10.633 1 95.44 122 TYR B C 1
ATOM 2426 O O . TYR B 1 122 ? 7.078 1.607 -9.469 1 95.44 122 TYR B O 1
ATOM 2434 N N . LEU B 1 123 ? 7.395 1.272 -11.625 1 94.62 123 LEU B N 1
ATOM 2435 C CA . LEU B 1 123 ? 8.773 0.833 -11.43 1 94.62 123 LEU B CA 1
ATOM 2436 C C . LEU B 1 123 ? 9.648 1.987 -10.953 1 94.62 123 LEU B C 1
ATOM 2438 O O . LEU B 1 123 ? 10.578 1.786 -10.164 1 94.62 123 LEU B O 1
ATOM 2442 N N . ALA B 1 124 ? 9.367 3.168 -11.453 1 93.31 124 ALA B N 1
ATOM 2443 C CA . ALA B 1 124 ? 10.102 4.352 -11.016 1 93.31 124 ALA B CA 1
ATOM 2444 C C . ALA B 1 124 ? 9.93 4.59 -9.523 1 93.31 124 ALA B C 1
ATOM 2446 O O . ALA B 1 124 ? 10.906 4.824 -8.805 1 93.31 124 ALA B O 1
ATOM 2447 N N . LEU B 1 125 ? 8.758 4.48 -9.094 1 95.5 125 LEU B N 1
ATOM 2448 C CA . LEU B 1 125 ? 8.461 4.691 -7.684 1 95.5 125 LEU B CA 1
ATOM 2449 C C . LEU B 1 125 ? 9.078 3.588 -6.828 1 95.5 125 LEU B C 1
ATOM 2451 O O . LEU B 1 125 ? 9.594 3.855 -5.742 1 95.5 125 LEU B O 1
ATOM 2455 N N . LEU B 1 126 ? 8.961 2.395 -7.309 1 95.69 126 LEU B N 1
ATOM 2456 C CA . LEU B 1 126 ? 9.578 1.273 -6.609 1 95.69 126 LEU B CA 1
ATOM 2457 C C . LEU B 1 126 ? 11.078 1.483 -6.457 1 95.69 126 LEU B C 1
ATOM 2459 O O . LEU B 1 126 ? 11.641 1.224 -5.391 1 95.69 126 LEU B O 1
ATOM 2463 N N . SER B 1 127 ? 11.68 1.932 -7.5 1 92.75 127 SER B N 1
ATOM 2464 C CA . SER B 1 127 ? 13.109 2.221 -7.457 1 92.75 127 SER B CA 1
ATOM 2465 C C . SER B 1 127 ? 13.438 3.27 -6.398 1 92.75 127 SER B C 1
ATOM 2467 O O . SER B 1 127 ? 14.383 3.111 -5.625 1 92.75 127 SER B O 1
ATOM 2469 N N . TYR B 1 128 ? 12.695 4.281 -6.375 1 94.62 128 TYR B N 1
ATOM 2470 C CA . TYR B 1 128 ? 12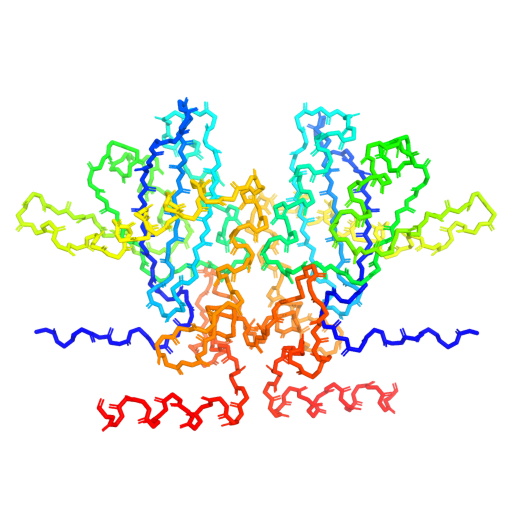.883 5.316 -5.367 1 94.62 128 TYR B CA 1
ATOM 2471 C C . TYR B 1 128 ? 12.781 4.73 -3.961 1 94.62 128 TYR B C 1
ATOM 2473 O O . TYR B 1 128 ? 13.602 5.031 -3.094 1 94.62 128 TYR B O 1
ATOM 2481 N N . ARG B 1 129 ? 11.805 3.9 -3.715 1 95.5 129 ARG B N 1
ATOM 2482 C CA . ARG B 1 129 ? 11.531 3.33 -2.398 1 95.5 129 ARG B CA 1
ATOM 2483 C C . ARG B 1 129 ? 12.695 2.451 -1.938 1 95.5 129 ARG B C 1
ATOM 2485 O O . ARG B 1 129 ? 12.867 2.23 -0.738 1 95.5 129 ARG B O 1
ATOM 2492 N N . THR B 1 130 ? 13.477 1.999 -2.904 1 94.19 130 THR B N 1
ATOM 2493 C CA . THR B 1 130 ? 14.492 1.009 -2.572 1 94.19 130 THR B CA 1
ATOM 2494 C C . THR B 1 130 ? 15.891 1.611 -2.689 1 94.19 130 THR B C 1
ATOM 2496 O O . THR B 1 130 ? 16.891 0.908 -2.529 1 94.19 130 THR B O 1
ATOM 2499 N N . THR B 1 131 ? 15.945 2.846 -3.004 1 92 131 THR B N 1
ATOM 2500 C CA . THR B 1 131 ? 17.234 3.533 -3.119 1 92 131 THR B CA 1
ATOM 2501 C C . THR B 1 131 ? 17.578 4.23 -1.811 1 92 131 THR B C 1
ATOM 2503 O O . THR B 1 131 ? 16.781 4.992 -1.268 1 92 131 THR B O 1
ATOM 2506 N N . PRO B 1 132 ? 18.797 3.967 -1.337 1 91.19 132 PRO B N 1
ATOM 2507 C CA . PRO B 1 132 ? 19.219 4.605 -0.084 1 91.19 132 PRO B CA 1
ATOM 2508 C C . PRO B 1 132 ? 19.203 6.129 -0.168 1 91.19 132 PRO B C 1
ATOM 2510 O O . PRO B 1 132 ? 19.562 6.699 -1.202 1 91.19 132 PRO B O 1
ATOM 2513 N N . LEU B 1 133 ? 18.781 6.695 0.914 1 90.75 133 LEU B N 1
ATOM 2514 C CA . LEU B 1 133 ? 18.844 8.141 1.089 1 90.75 133 LEU B CA 1
ATOM 2515 C C . LEU B 1 133 ? 20.203 8.57 1.607 1 90.75 133 LEU B C 1
ATOM 2517 O O . LEU B 1 133 ? 21.172 7.82 1.509 1 90.75 133 LEU B O 1
ATOM 2521 N N . GLN B 1 134 ? 20.25 9.836 2.01 1 85.12 134 GLN B N 1
ATOM 2522 C CA . GLN B 1 134 ? 21.5 10.383 2.514 1 85.12 134 GLN B CA 1
ATOM 2523 C C . GLN B 1 134 ? 21.969 9.633 3.756 1 85.12 134 GLN B C 1
ATOM 2525 O O . GLN B 1 134 ? 23.172 9.492 3.99 1 85.12 134 GLN B O 1
ATOM 2530 N N . ASN B 1 135 ? 21.078 9.008 4.508 1 81.5 135 ASN B N 1
ATOM 2531 C CA . ASN B 1 135 ? 21.406 8.273 5.723 1 81.5 135 ASN B CA 1
ATOM 2532 C C . ASN B 1 135 ? 21.719 6.809 5.43 1 81.5 135 ASN B C 1
ATOM 2534 O O . ASN B 1 135 ? 21.797 5.988 6.348 1 81.5 135 ASN B O 1
ATOM 2538 N N . ASN B 1 136 ? 21.688 6.441 4.184 1 85.94 136 ASN B N 1
ATOM 2539 C CA . ASN B 1 136 ? 22.109 5.137 3.682 1 85.94 136 ASN B CA 1
ATOM 2540 C C . ASN B 1 136 ? 21 4.094 3.867 1 85.94 136 ASN B C 1
ATOM 2542 O O . ASN B 1 136 ? 21.25 2.893 3.764 1 85.94 136 ASN B O 1
ATOM 2546 N N . LEU B 1 137 ? 19.875 4.59 4.309 1 89.5 137 LEU B N 1
ATOM 2547 C CA . LEU B 1 137 ? 18.703 3.717 4.371 1 89.5 137 LEU B CA 1
ATOM 2548 C C . LEU B 1 137 ? 17.672 4.109 3.318 1 89.5 137 LEU B C 1
ATOM 2550 O O . LEU B 1 137 ? 17.469 5.301 3.066 1 89.5 137 LEU B O 1
ATOM 2554 N N . ALA B 1 138 ? 17.109 3.145 2.77 1 93.56 138 ALA B N 1
ATOM 2555 C CA . ALA B 1 138 ? 16.062 3.408 1.788 1 93.56 138 ALA B CA 1
ATOM 2556 C C . ALA B 1 138 ? 14.75 3.766 2.475 1 93.56 138 ALA B C 1
ATOM 2558 O O . ALA B 1 138 ? 14.516 3.371 3.617 1 93.56 138 ALA B O 1
ATOM 2559 N N . PRO B 1 139 ? 13.898 4.465 1.782 1 95.25 139 PRO B N 1
ATOM 2560 C CA . PRO B 1 139 ? 12.578 4.789 2.336 1 95.25 139 PRO B CA 1
ATOM 2561 C C . PRO B 1 139 ? 11.82 3.549 2.807 1 95.25 139 PRO B C 1
ATOM 2563 O O . PRO B 1 139 ? 11.203 3.568 3.875 1 95.25 139 PRO B O 1
ATOM 2566 N N . SER B 1 140 ? 11.859 2.447 2.043 1 94.62 140 SER B N 1
ATOM 2567 C CA . SER B 1 140 ? 11.141 1.234 2.414 1 94.62 140 SER B CA 1
ATOM 2568 C C . SER B 1 140 ? 11.703 0.622 3.689 1 94.62 140 SER B C 1
ATOM 2570 O O . SER B 1 140 ? 10.961 0.08 4.508 1 94.62 140 SER B O 1
ATOM 2572 N N . GLN B 1 141 ? 12.977 0.662 3.861 1 91.69 141 GLN B N 1
ATOM 2573 C CA . GLN B 1 141 ? 13.602 0.159 5.082 1 91.69 141 GLN B CA 1
ATOM 2574 C C . GLN B 1 141 ? 13.133 0.943 6.305 1 91.69 141 GLN B C 1
ATOM 2576 O O . GLN B 1 141 ? 12.828 0.357 7.344 1 91.69 141 GLN B O 1
ATOM 2581 N N . LEU B 1 142 ? 13.062 2.197 6.098 1 91.81 142 LEU B N 1
ATOM 2582 C CA . LEU B 1 142 ? 12.656 3.066 7.195 1 91.81 142 LEU B CA 1
ATOM 2583 C C . LEU B 1 142 ? 11.164 2.898 7.496 1 91.81 142 LEU B C 1
ATOM 2585 O O . LEU B 1 142 ? 10.758 2.934 8.656 1 91.81 142 LEU B O 1
ATOM 2589 N N . LEU B 1 143 ? 10.398 2.689 6.52 1 94.25 143 LEU B N 1
ATOM 2590 C CA . LEU B 1 143 ? 8.953 2.629 6.688 1 94.25 143 LEU B CA 1
ATOM 2591 C C . LEU B 1 143 ? 8.516 1.237 7.137 1 94.25 143 LEU B C 1
ATOM 2593 O O . LEU B 1 143 ? 7.648 1.104 8 1 94.25 143 LEU B O 1
ATOM 2597 N N . MET B 1 144 ? 9.109 0.206 6.523 1 92.5 144 MET B N 1
ATOM 2598 C CA . MET B 1 144 ? 8.539 -1.118 6.75 1 92.5 144 MET B CA 1
ATOM 2599 C C . MET B 1 144 ? 9.625 -2.113 7.156 1 92.5 144 MET B C 1
ATOM 2601 O O . MET B 1 144 ? 9.367 -3.318 7.227 1 92.5 144 MET B O 1
ATOM 2605 N N . GLY B 1 145 ? 10.812 -1.702 7.305 1 88.38 145 GLY B N 1
ATOM 2606 C CA . GLY B 1 145 ? 11.844 -2.52 7.926 1 88.38 145 GLY B CA 1
ATOM 2607 C C . GLY B 1 145 ? 12.5 -3.479 6.957 1 88.38 145 GLY B C 1
ATOM 2608 O O . GLY B 1 145 ? 13.164 -4.43 7.371 1 88.38 145 GLY B O 1
ATOM 2609 N N . ARG B 1 146 ? 12.289 -3.246 5.656 1 87.81 146 ARG B N 1
ATOM 2610 C CA . ARG B 1 146 ? 12.891 -4.145 4.68 1 87.81 146 ARG B CA 1
ATOM 2611 C C . ARG B 1 146 ? 13.07 -3.451 3.334 1 87.81 146 ARG B C 1
ATOM 2613 O O . ARG B 1 146 ? 12.352 -2.504 3.018 1 87.81 146 ARG B O 1
ATOM 2620 N N . LEU B 1 147 ? 14.047 -4.02 2.643 1 91.31 147 LEU B N 1
ATOM 2621 C CA . LEU B 1 147 ? 14.133 -3.639 1.237 1 91.31 147 LEU B CA 1
ATOM 2622 C C . LEU B 1 147 ? 13.094 -4.383 0.406 1 91.31 147 LEU B C 1
ATOM 2624 O O . LEU B 1 147 ? 12.672 -5.48 0.774 1 91.31 147 LEU B O 1
ATOM 2628 N N . LEU B 1 148 ? 12.703 -3.76 -0.7 1 94.56 148 LEU B N 1
ATOM 2629 C CA . LEU B 1 148 ? 11.703 -4.359 -1.583 1 94.56 148 LEU B CA 1
ATOM 2630 C C . LEU B 1 148 ? 12.367 -4.945 -2.826 1 94.56 148 LEU B C 1
ATOM 2632 O O . LEU B 1 148 ? 13.297 -4.355 -3.379 1 94.56 148 LEU B O 1
ATOM 2636 N N . ARG B 1 149 ? 11.852 -6.059 -3.223 1 94.94 149 ARG B N 1
ATOM 2637 C CA . ARG B 1 149 ? 12.383 -6.664 -4.441 1 94.94 149 ARG B CA 1
ATOM 2638 C C . ARG B 1 149 ? 12.016 -5.836 -5.668 1 94.94 149 ARG B C 1
ATOM 2640 O O . ARG B 1 149 ? 10.875 -5.383 -5.797 1 94.94 149 ARG B O 1
ATOM 2647 N N . THR B 1 150 ? 12.984 -5.633 -6.48 1 94.5 150 THR B N 1
ATOM 2648 C CA . THR B 1 150 ? 12.812 -4.918 -7.742 1 94.5 150 THR B CA 1
ATOM 2649 C C . THR B 1 150 ? 13.055 -5.844 -8.93 1 94.5 150 THR B C 1
ATOM 2651 O O . THR B 1 150 ? 13.117 -7.066 -8.766 1 94.5 150 THR B O 1
ATOM 2654 N N . GLN B 1 151 ? 13.094 -5.219 -10.117 1 89.44 151 GLN B N 1
A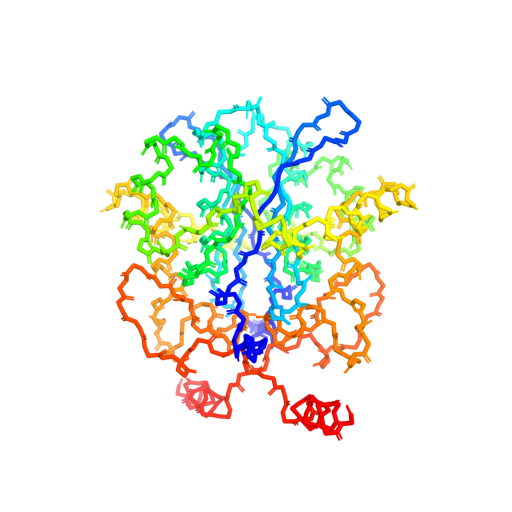TOM 2655 C CA . GLN B 1 151 ? 13.367 -6.023 -11.305 1 89.44 151 GLN B CA 1
ATOM 2656 C C . GLN B 1 151 ? 14.789 -6.566 -11.281 1 89.44 151 GLN B C 1
ATOM 2658 O O . GLN B 1 151 ? 15.094 -7.559 -11.953 1 89.44 151 GLN B O 1
ATOM 2663 N N . LEU B 1 152 ? 15.555 -5.875 -10.516 1 82.38 152 LEU B N 1
ATOM 2664 C CA . LEU B 1 152 ? 16.953 -6.258 -10.438 1 82.38 152 LEU B CA 1
ATOM 2665 C C . LEU B 1 152 ? 17.188 -7.258 -9.312 1 82.38 152 LEU B C 1
ATOM 2667 O O . LEU B 1 152 ? 16.516 -7.207 -8.281 1 82.38 152 LEU B O 1
ATOM 2671 N N . PRO B 1 153 ? 18.078 -8.188 -9.609 1 72.5 153 PRO B N 1
ATOM 2672 C CA . PRO B 1 153 ? 18.359 -9.172 -8.562 1 72.5 153 PRO B CA 1
ATOM 2673 C C . PRO B 1 153 ? 18.844 -8.531 -7.262 1 72.5 153 PRO B C 1
ATOM 2675 O O . PRO B 1 153 ? 19.562 -7.531 -7.293 1 72.5 153 PRO B O 1
ATOM 2678 N N . MET B 1 154 ? 18.25 -8.984 -6.207 1 72 154 MET B N 1
ATOM 2679 C CA . MET B 1 154 ? 18.625 -8.492 -4.887 1 72 154 MET B CA 1
ATOM 2680 C C . MET B 1 154 ? 18.969 -9.648 -3.953 1 72 154 MET B C 1
ATOM 2682 O O . MET B 1 154 ? 18.484 -10.766 -4.141 1 72 154 MET B O 1
ATOM 2686 N N . LEU B 1 155 ? 19.859 -9.359 -2.895 1 65 155 LEU B N 1
ATOM 2687 C CA . LEU B 1 155 ? 20.188 -10.359 -1.884 1 65 155 LEU B CA 1
ATOM 2688 C C . LEU B 1 155 ? 18.984 -10.641 -0.991 1 65 155 LEU B C 1
ATOM 2690 O O . LEU B 1 155 ? 18.328 -9.711 -0.502 1 65 155 LEU B O 1
ATOM 2694 N N . PRO B 1 156 ? 18.75 -11.883 -0.76 1 62.88 156 PRO B N 1
ATOM 2695 C CA . PRO B 1 156 ? 17.547 -12.273 -0.026 1 62.88 156 PRO B CA 1
ATOM 2696 C C . PRO B 1 156 ? 17.5 -11.703 1.387 1 62.88 156 PRO B C 1
ATOM 2698 O O . PRO B 1 156 ? 16.422 -11.375 1.891 1 62.88 156 PRO B O 1
ATOM 2701 N N . ASN B 1 157 ? 18.594 -11.547 2.08 1 60.44 157 ASN B N 1
ATOM 2702 C CA . ASN B 1 157 ? 18.641 -11.109 3.471 1 60.44 157 ASN B CA 1
ATOM 2703 C C . ASN B 1 157 ? 18.109 -9.688 3.629 1 60.44 157 ASN B C 1
ATOM 2705 O O . ASN B 1 157 ? 17.578 -9.328 4.684 1 60.44 157 ASN B O 1
ATOM 2709 N N . THR B 1 158 ? 18.203 -8.945 2.568 1 64.75 158 THR B N 1
ATOM 2710 C CA . THR B 1 158 ? 17.781 -7.555 2.648 1 64.75 158 THR B CA 1
ATOM 2711 C C . THR B 1 158 ? 16.266 -7.445 2.484 1 64.75 158 THR B C 1
ATOM 2713 O O . THR B 1 158 ? 15.68 -6.406 2.795 1 64.75 158 THR B O 1
ATOM 2716 N N . LEU B 1 159 ? 15.656 -8.641 2.219 1 76.12 159 LEU B N 1
ATOM 2717 C CA . LEU B 1 159 ? 14.234 -8.641 1.879 1 76.12 159 LEU B CA 1
ATOM 2718 C C . LEU B 1 159 ? 13.391 -9.039 3.08 1 76.12 159 LEU B C 1
ATOM 2720 O O . LEU B 1 159 ? 12.156 -8.992 3.018 1 76.12 159 LEU B O 1
ATOM 2724 N N . GLN B 1 160 ? 13.961 -9.414 4.227 1 64.62 160 GLN B N 1
ATOM 2725 C CA . GLN B 1 160 ? 13.234 -9.805 5.426 1 64.62 160 GLN B CA 1
ATOM 2726 C C . GLN B 1 160 ? 12.859 -8.594 6.27 1 64.62 160 GLN B C 1
ATOM 2728 O O . GLN B 1 160 ? 13.68 -7.688 6.465 1 64.62 160 GLN B O 1
ATOM 2733 N N . ALA B 1 161 ? 11.555 -8.68 6.578 1 61.62 161 ALA B N 1
ATOM 2734 C CA . ALA B 1 161 ? 11.156 -7.637 7.52 1 61.62 161 ALA B CA 1
ATOM 2735 C C . ALA B 1 161 ? 11.797 -7.855 8.883 1 61.62 161 ALA B C 1
ATOM 2737 O O . ALA B 1 161 ? 11.859 -8.984 9.375 1 61.62 161 ALA B O 1
ATOM 2738 N N . ARG B 1 162 ? 12.375 -7.059 9.352 1 54.97 162 ARG B N 1
ATOM 2739 C CA . ARG B 1 162 ? 13.039 -7.27 10.633 1 54.97 162 ARG B CA 1
ATOM 2740 C C . ARG B 1 162 ? 12.031 -7.309 11.773 1 54.97 162 ARG B C 1
ATOM 2742 O O . ARG B 1 162 ? 11.227 -6.391 11.93 1 54.97 162 ARG B O 1
ATOM 2749 N N . LEU B 1 163 ? 11.734 -8.516 12.266 1 55.31 163 LEU B N 1
ATOM 2750 C CA . LEU B 1 163 ? 10.906 -8.688 13.453 1 55.31 163 LEU B CA 1
ATOM 2751 C C . LEU B 1 163 ? 11.719 -8.414 14.719 1 55.31 163 LEU B C 1
ATOM 2753 O O . LEU B 1 163 ? 12.93 -8.625 14.742 1 55.31 163 LEU B O 1
ATOM 2757 N N . ARG B 1 164 ? 11.102 -7.695 15.586 1 51.09 164 ARG B N 1
ATOM 2758 C CA . ARG B 1 164 ? 11.75 -7.516 16.875 1 51.09 164 ARG B CA 1
ATOM 2759 C C . ARG B 1 164 ? 12.219 -8.852 17.453 1 51.09 164 ARG B C 1
ATOM 2761 O O . ARG B 1 164 ? 11.625 -9.891 17.172 1 51.09 164 ARG B O 1
ATOM 2768 N N . ASN B 1 165 ? 13.438 -8.805 18 1 51.28 165 ASN B N 1
ATOM 2769 C CA . ASN B 1 165 ? 13.93 -9.992 18.688 1 51.28 165 ASN B CA 1
ATOM 2770 C C . ASN B 1 165 ? 12.82 -10.703 19.453 1 51.28 165 ASN B C 1
ATOM 2772 O O . ASN B 1 165 ? 12.75 -11.938 19.453 1 51.28 165 ASN B O 1
ATOM 2776 N N . GLU B 1 166 ? 12.078 -9.891 20.094 1 49.09 166 GLU B N 1
ATOM 2777 C CA . GLU B 1 166 ? 11.008 -10.461 20.906 1 49.09 166 GLU B CA 1
ATOM 2778 C C . GLU B 1 166 ? 9.984 -11.195 20.047 1 49.09 166 GLU B C 1
ATOM 2780 O O . GLU B 1 166 ? 9.445 -12.219 20.453 1 49.09 166 GLU B O 1
ATOM 2785 N N . ASP B 1 167 ? 9.742 -10.711 18.891 1 54.56 167 ASP B N 1
ATOM 2786 C CA . ASP B 1 167 ? 8.758 -11.305 18 1 54.56 167 ASP B CA 1
ATOM 2787 C C . ASP B 1 167 ? 9.281 -12.594 17.375 1 54.56 167 ASP B C 1
ATOM 2789 O O . ASP B 1 167 ? 8.523 -13.539 17.141 1 54.56 167 ASP B O 1
ATOM 2793 N N . LEU B 1 168 ? 10.555 -12.625 17.125 1 53.62 168 LEU B N 1
ATOM 2794 C CA . LEU B 1 168 ? 11.219 -13.805 16.578 1 53.62 168 LEU B CA 1
ATOM 2795 C C . LEU B 1 168 ? 11.109 -14.984 17.547 1 53.62 168 LEU B C 1
ATOM 2797 O O . LEU B 1 168 ? 10.938 -16.125 17.109 1 53.62 168 LEU B O 1
ATOM 2801 N N . GLU B 1 169 ? 11.305 -14.641 18.797 1 52.16 169 GLU B N 1
ATOM 2802 C CA . GLU B 1 169 ? 11.188 -15.695 19.781 1 52.16 169 GLU B CA 1
ATOM 2803 C C . GLU B 1 169 ? 9.781 -16.297 19.797 1 52.16 169 GLU B C 1
ATOM 2805 O O . GLU B 1 169 ? 9.609 -17.5 20 1 52.16 169 GLU B O 1
ATOM 2810 N N . GLU B 1 170 ? 8.93 -15.562 19.469 1 51.31 170 GLU B N 1
ATOM 2811 C CA . GLU B 1 170 ? 7.551 -16.047 19.469 1 51.31 170 GLU B CA 1
ATOM 2812 C C . GLU B 1 170 ? 7.27 -16.906 18.234 1 51.31 170 GLU B C 1
ATOM 2814 O O . GLU B 1 170 ? 6.582 -17.922 18.344 1 51.31 170 GLU B O 1
ATOM 2819 N N . VAL B 1 171 ? 7.793 -16.531 17.125 1 54.78 171 VAL B N 1
ATOM 2820 C CA . VAL B 1 171 ? 7.605 -17.312 15.906 1 54.78 171 VAL B CA 1
ATOM 2821 C C . VAL B 1 171 ? 8.281 -18.672 16.062 1 54.78 171 VAL B C 1
ATOM 2823 O O . VAL B 1 171 ? 7.715 -19.703 15.672 1 54.78 171 VAL B O 1
ATOM 2826 N N . LYS B 1 172 ? 9.516 -18.688 16.516 1 54.62 172 LYS B N 1
ATOM 2827 C CA . LYS B 1 172 ? 10.25 -19.922 16.734 1 54.62 172 LYS B CA 1
ATOM 2828 C C . LYS B 1 172 ? 9.516 -20.844 17.703 1 54.62 172 LYS B C 1
ATOM 2830 O O . LYS B 1 172 ? 9.484 -22.062 17.516 1 54.62 172 LYS B O 1
ATOM 2835 N N . GLU B 1 173 ? 9.016 -20.219 18.641 1 52.09 173 GLU B N 1
ATOM 2836 C CA . GLU B 1 173 ? 8.312 -21 19.656 1 52.09 173 GLU B CA 1
ATOM 2837 C C . GLU B 1 173 ? 7.031 -21.609 19.094 1 52.09 173 GLU B C 1
ATOM 2839 O O . GLU B 1 173 ? 6.641 -22.703 19.469 1 52.09 173 GLU B O 1
ATOM 2844 N N . SER B 1 174 ? 6.48 -20.906 18.125 1 50.06 174 SER B N 1
ATOM 2845 C CA . SER B 1 174 ? 5.23 -21.406 17.578 1 50.06 174 SER B CA 1
ATOM 2846 C C . SER B 1 174 ? 5.488 -22.484 16.531 1 50.06 174 SER B C 1
ATOM 2848 O O . SER B 1 174 ? 4.641 -23.359 16.297 1 50.06 174 SER B O 1
ATOM 2850 N N . GLU B 1 175 ? 6.504 -22.391 15.789 1 50.75 175 GLU B N 1
ATOM 2851 C CA . GLU B 1 175 ? 6.883 -23.453 14.875 1 50.75 175 GLU B CA 1
ATOM 2852 C C . GLU B 1 175 ? 7.254 -24.734 15.633 1 50.75 175 GLU B C 1
ATOM 2854 O O . GLU B 1 175 ? 7.074 -25.844 15.125 1 50.75 175 GLU B O 1
ATOM 2859 N N . ASP B 1 176 ? 7.957 -24.625 16.719 1 46.03 176 ASP B N 1
ATOM 2860 C CA . ASP B 1 176 ? 8.359 -25.781 17.516 1 46.03 176 ASP B CA 1
ATOM 2861 C C . ASP B 1 176 ? 7.141 -26.484 18.109 1 46.03 176 ASP B C 1
ATOM 2863 O O . ASP B 1 176 ? 7.25 -27.594 18.625 1 46.03 176 ASP B O 1
ATOM 2867 N N . ILE B 1 177 ? 6.039 -25.844 17.984 1 40.38 177 ILE B N 1
ATOM 2868 C CA . ILE B 1 177 ? 4.918 -26.641 18.484 1 40.38 177 ILE B CA 1
ATOM 2869 C C . ILE B 1 177 ? 4.145 -27.234 17.312 1 40.38 177 ILE B C 1
ATOM 2871 O O . ILE B 1 177 ? 3.82 -26.547 16.344 1 40.38 177 ILE B O 1
#

Sequence (354 aa):
MSSSFQSRPWERVGMDLFQYKSRVYIIVVDYYSRCVEIKKLSTLTSESVITSLKEMFTEHGIPEIAMSDNGPQFSSEFFSQFAAIYRFVHITSSPRYPRSNGEAERAVQTVKDLLKKNEDPYLALLSYRTTPLQNNLAPSQLLMGRLLRTQLPMLPNTLQARLRNEDLEEVKESEDIMSSSFQSRPWERVGMDLFQYKSRVYIIVVDYYSRCVEIKKLSTLTSESVITSLKEMFTEHGIPEIAMSDNGPQFSSEFFSQFAAIYRFVHITSSPRYPRSNGEAERAVQTVKDLLKKNEDPYLALLSYRTTPLQNNLAPSQLLMGRLLRTQLPMLPNTLQARLRNEDLEEVKESEDI

Radius of gyration: 19.85 Å; Cα contacts (8 Å, |Δi|>4): 648; chains: 2; bounding box: 49×65×46 Å

InterPro domains:
  IPR001584 Integrase, catalytic core [PF00665] (8-98)
  IPR001584 Integrase, catalytic core [PS50994] (5-117)
  IPR012337 Ribonuclease H-like superfamily [SSF53098] (7-152)
  IPR036397 Ribonuclease H superfamily [G3DSA:3.30.420.10] (2-176)

Nearest PDB structures (foldseek):
  1c0m-assembly1_A  TM=8.786E-01  e=5.270E-11  Rous sarcoma virus
  7pel-assembly1_E  TM=7.914E-01  e=4.751E-12  Simian T-lymphotropic virus 1
  4fw1-assembly1_B  TM=8.102E-01  e=5.614E-11  Rous sarcoma virus - Prague C
  6qbv-assembly1_A  TM=8.407E-01  e=3.998E-10  Human T-lymphotropic virus 2
  6qbv-assembly2_D  TM=8.245E-01  e=4.537E-10  Human T-lymphotropic virus 2

Secondary structure (DSSP, 8-state):
-------STTSEEEEEEEEETTEEEEEEEETTT--EEEEE-SSSSHHHHHHHHHHHHHHH---SEEEE---HHHHSHHHHHHHHHHT-EEEEPPTT-GGGGHHHHHHHHHHHHHHHH-S-HHHHHHHHHHS--TTS--HHHHHHSSPPP-SS---GGGGS----HHHHHHHHHHH--/-------STTSEEEEEEEEETTEEEEEEEETTT--EEEEE-SSSSHHHHHHHHHHHHHHH---SEEEE---HHHHSHHHHHHHHHHT-EEEEPPTT-GGGGHHHHHHHHHHHHHHHH-S-HHHHHHHHHHS--TTS--HHHHHHSSPPP-SS---GGGGS----HHHHHHHHHHH--

Organism: Saccoglossus kowalevskii (NCBI:txid10224)